Protein AF-A0A9D4D879-F1 (afdb_monomer_lite)

Foldseek 3Di:
DDDDDPDDQKDWDDWDDDPPDIDTDIDGDPDDPDPPPVPDDDDDDDPDPDDDDCPPVDDDDDDDPPADPDPDDDDDPQKDKDFPFAADDDDDPDPDWAKDAAADDDDDWAWDDKAKEDAPPCLVVCFKAWDFDFDPDDCVCGHGDMDTADVNHNPVGNPGGPFTFDIDGAAEDDDYDHDTTHMMIMTGPDDDPADKGKAKWWAPDDPQPDDDPPDPWDKGKKWFDCVLCVQPADDDDDDDDQDDDPPDDSNHDYDGDGPDDDGDDTDMFIDGDPDRIDMDMDPRDGPRRYGTDYDDPRPPPDPDDD

Radius of gyration: 23.45 Å; chains: 1; bounding box: 47×55×67 Å

Organism: Dreissena polymorpha (NCBI:txid45954)

Secondary structure (DSSP, 8-state):
-PPPPSS--EEEEEEEEETTEEEEEEEE-SS-S--SSTT-------SSSS----TT--------TT---PPPPPPPTT-EEEEEEPPP-PPPSSS---EEE----SS--EEEEEEEE--TT-TTT--EEEEEE--S--HHHHTT-EEE-BTTB-TT-TTT--EEEEEEETBS-----SS--EEEEEEESS--SS--EEEEEEE---TT--PPTT-S---EEE---HHHHTTTS------S-S---TT-BTTBB-----SS-----S--EEESSS--EEEEEESS--S--EEEE--SS---S-----

Structure (mmCIF, N/CA/C/O backbone):
data_AF-A0A9D4D879-F1
#
_entry.id   AF-A0A9D4D879-F1
#
loop_
_atom_site.group_PDB
_atom_site.id
_atom_site.type_symbol
_atom_site.label_atom_id
_atom_site.label_alt_id
_atom_site.label_comp_id
_atom_site.label_asym_id
_atom_site.label_entity_id
_atom_site.label_seq_id
_atom_site.pdbx_PDB_ins_code
_atom_site.Cartn_x
_atom_site.Cartn_y
_atom_site.Cartn_z
_atom_site.occupancy
_atom_site.B_iso_or_equiv
_atom_site.auth_seq_id
_atom_site.auth_comp_id
_atom_site.auth_asym_id
_atom_site.auth_atom_id
_atom_site.pdbx_PDB_model_num
ATOM 1 N N . MET A 1 1 ? 7.979 -12.308 -34.612 1.00 63.38 1 MET A N 1
ATOM 2 C CA . MET A 1 1 ? 6.691 -11.851 -35.170 1.00 63.38 1 MET A CA 1
ATOM 3 C C . MET A 1 1 ? 5.587 -12.359 -34.264 1.00 63.38 1 MET A C 1
ATOM 5 O O . MET A 1 1 ? 5.754 -13.473 -33.772 1.00 63.38 1 MET A O 1
ATOM 9 N N . PRO A 1 2 ? 4.538 -11.568 -33.980 1.00 69.56 2 PRO A N 1
ATOM 10 C CA . PRO A 1 2 ? 3.368 -12.088 -33.279 1.00 69.56 2 PRO A CA 1
ATOM 11 C C . PRO A 1 2 ? 2.768 -13.242 -34.090 1.00 69.56 2 PRO A C 1
ATOM 13 O O . PRO A 1 2 ? 2.776 -13.209 -35.320 1.00 69.56 2 PRO A O 1
ATOM 16 N N . ILE A 1 3 ? 2.326 -14.283 -33.393 1.00 74.31 3 ILE A N 1
ATOM 17 C CA . ILE A 1 3 ? 1.660 -15.437 -33.995 1.00 74.31 3 ILE A CA 1
ATOM 18 C C . ILE A 1 3 ? 0.169 -15.106 -34.023 1.00 74.31 3 ILE A C 1
ATOM 20 O O . ILE A 1 3 ? -0.340 -14.527 -33.064 1.00 74.31 3 ILE A O 1
ATOM 24 N N . THR A 1 4 ? -0.512 -15.416 -35.126 1.00 74.62 4 THR A N 1
ATOM 25 C CA . THR A 1 4 ? -1.968 -15.268 -35.204 1.00 74.62 4 THR A CA 1
ATOM 26 C C . THR A 1 4 ? -2.617 -16.154 -34.152 1.00 74.62 4 THR A C 1
ATOM 28 O O . THR A 1 4 ? -2.288 -17.337 -34.059 1.00 74.62 4 THR A O 1
ATOM 31 N N . ASP A 1 5 ? -3.516 -15.566 -33.372 1.00 75.56 5 ASP A N 1
ATOM 32 C CA . ASP A 1 5 ? -4.266 -16.291 -32.360 1.00 75.56 5 ASP A CA 1
ATOM 33 C C . ASP A 1 5 ? -5.171 -17.347 -33.016 1.00 75.56 5 ASP A C 1
ATOM 35 O O . ASP A 1 5 ? -5.807 -17.088 -34.043 1.00 75.56 5 ASP A O 1
ATOM 39 N N . ALA A 1 6 ? -5.166 -18.557 -32.460 1.00 81.69 6 ALA A N 1
ATOM 40 C CA . ALA A 1 6 ? -5.984 -19.661 -32.947 1.00 81.69 6 ALA A CA 1
ATOM 41 C C . ALA A 1 6 ? -7.421 -19.581 -32.406 1.00 81.69 6 ALA A C 1
ATOM 43 O O . ALA A 1 6 ? -8.331 -20.127 -33.037 1.00 81.69 6 ALA A O 1
ATOM 44 N N . SER A 1 7 ? -7.622 -18.891 -31.277 1.00 83.00 7 SER A N 1
ATOM 45 C CA . SER A 1 7 ? -8.932 -18.491 -30.768 1.00 83.00 7 SER A CA 1
ATOM 46 C C . SER A 1 7 ? -9.206 -17.028 -31.121 1.00 83.00 7 SER A C 1
ATOM 48 O O . SER A 1 7 ? -8.294 -16.226 -31.289 1.00 83.00 7 SER A O 1
ATOM 50 N N . GLN A 1 8 ? -10.479 -16.655 -31.259 1.00 83.12 8 GLN A N 1
ATOM 51 C CA . GLN A 1 8 ? -10.875 -15.246 -31.312 1.00 83.12 8 GLN A CA 1
ATOM 52 C C . GLN A 1 8 ? -11.719 -14.931 -30.085 1.00 83.12 8 GLN A C 1
ATOM 54 O O . GLN A 1 8 ? -12.943 -15.084 -30.096 1.00 83.12 8 GLN A O 1
ATOM 59 N N . ASP A 1 9 ? -11.054 -14.473 -29.031 1.00 83.56 9 ASP A N 1
ATOM 60 C CA . ASP A 1 9 ? -11.714 -14.144 -27.767 1.00 83.56 9 ASP A CA 1
ATOM 61 C C . ASP A 1 9 ? -12.225 -12.700 -27.711 1.00 83.56 9 ASP A C 1
ATOM 63 O O . ASP A 1 9 ? -13.003 -12.348 -26.817 1.00 83.56 9 ASP A O 1
ATOM 67 N N . TRP A 1 10 ? -11.803 -11.860 -28.660 1.00 85.88 10 TRP A N 1
ATOM 68 C CA . TRP A 1 10 ? -12.187 -10.459 -28.756 1.00 85.88 10 TRP A CA 1
ATOM 69 C C . TRP A 1 10 ? -13.269 -10.265 -29.817 1.00 85.88 10 TRP A C 1
ATOM 71 O O . TRP A 1 10 ? -13.113 -10.606 -30.987 1.00 85.88 10 TRP A O 1
ATOM 81 N N . LEU A 1 11 ? -14.369 -9.641 -29.415 1.00 89.19 11 LEU A N 1
ATOM 82 C CA . LEU A 1 11 ? -15.439 -9.227 -30.310 1.00 89.19 11 LEU A CA 1
ATOM 83 C C . LEU A 1 11 ? -15.397 -7.709 -30.473 1.00 89.19 11 LEU A C 1
ATOM 85 O O . LEU A 1 11 ? -15.621 -6.977 -29.507 1.00 89.19 11 LEU A O 1
ATOM 89 N N . LEU A 1 12 ? -15.138 -7.235 -31.693 1.00 91.62 12 LEU A N 1
ATOM 90 C CA . LEU A 1 12 ? -15.275 -5.821 -32.039 1.00 91.62 12 LEU A CA 1
ATOM 91 C C . LEU A 1 12 ? -16.762 -5.438 -32.005 1.00 91.62 12 LEU A C 1
ATOM 93 O O . LEU A 1 12 ? -17.585 -6.055 -32.676 1.00 91.62 12 LEU A O 1
ATOM 97 N N . LEU A 1 13 ? -17.098 -4.433 -31.200 1.00 93.31 13 LEU A N 1
ATOM 98 C CA . LEU A 1 13 ? -18.458 -3.919 -31.036 1.00 93.31 13 LEU A CA 1
ATOM 99 C C . LEU A 1 13 ? -18.681 -2.605 -31.781 1.00 93.31 13 LEU A C 1
ATOM 101 O O . LEU A 1 13 ? -19.799 -2.333 -32.208 1.00 93.31 13 LEU A O 1
ATOM 105 N N . HIS A 1 14 ? -17.648 -1.767 -31.860 1.00 92.69 14 HIS A N 1
ATOM 106 C CA . HIS A 1 14 ? -17.731 -0.441 -32.462 1.00 92.69 14 HIS A CA 1
ATOM 107 C C . HIS A 1 14 ? -16.363 0.016 -32.938 1.00 92.69 14 HIS A C 1
ATOM 109 O O . HIS A 1 14 ? -15.377 -0.129 -32.212 1.00 92.69 14 HIS A O 1
ATOM 115 N N . ASP A 1 15 ? -16.340 0.646 -34.096 1.00 92.88 15 ASP A N 1
ATOM 116 C CA . ASP A 1 15 ? -15.207 1.368 -34.637 1.00 92.88 15 ASP A CA 1
ATOM 117 C C . ASP A 1 15 ? -15.677 2.739 -35.133 1.00 92.88 15 ASP A C 1
ATOM 119 O O . ASP A 1 15 ? -16.728 2.878 -35.756 1.00 92.88 15 ASP A O 1
ATOM 123 N N . GLU A 1 16 ? -14.931 3.781 -34.782 1.00 94.50 16 GLU A N 1
ATOM 124 C CA . GLU A 1 16 ? -15.175 5.134 -35.273 1.00 94.50 16 GLU A CA 1
ATOM 125 C C . GLU A 1 16 ? -13.863 5.898 -35.417 1.00 94.50 16 GLU A C 1
ATOM 127 O O . GLU A 1 16 ? -12.972 5.810 -34.569 1.00 94.50 16 GLU A O 1
ATOM 132 N N . GLU A 1 17 ? -13.762 6.694 -36.474 1.00 92.31 17 GLU A N 1
ATOM 133 C CA . GLU A 1 17 ? -12.718 7.702 -36.608 1.00 92.31 17 GLU A CA 1
ATOM 134 C C . GLU A 1 17 ? -13.286 9.060 -36.195 1.00 92.31 17 GLU A C 1
ATOM 136 O O . GLU A 1 17 ? -14.211 9.589 -36.813 1.00 92.31 17 GLU A O 1
ATOM 141 N N . ILE A 1 18 ? -12.742 9.626 -35.118 1.00 90.81 18 ILE A N 1
ATOM 142 C CA . ILE A 1 18 ? -13.108 10.949 -34.615 1.00 90.81 18 ILE A CA 1
ATOM 143 C C . ILE A 1 18 ? -11.879 11.848 -34.721 1.00 90.81 18 ILE A C 1
ATOM 145 O O . ILE A 1 18 ? -10.935 11.739 -33.935 1.00 90.81 18 ILE A O 1
ATOM 149 N N . ASN A 1 19 ? -11.913 12.795 -35.660 1.00 90.25 19 ASN A N 1
ATOM 150 C CA . ASN A 1 19 ? -10.793 13.687 -35.971 1.00 90.25 19 ASN A CA 1
ATOM 151 C C . ASN A 1 19 ? -9.519 12.888 -36.314 1.00 90.25 19 ASN A C 1
ATOM 153 O O . ASN A 1 19 ? -9.494 12.168 -37.301 1.00 90.25 19 ASN A O 1
ATOM 157 N N . SER A 1 20 ? -8.464 13.015 -35.504 1.00 87.69 20 SER A N 1
ATOM 158 C CA . SER A 1 20 ? -7.187 12.303 -35.632 1.00 87.69 20 SER A CA 1
ATOM 159 C C . SER A 1 20 ? -7.078 11.084 -34.702 1.00 87.69 20 SER A C 1
ATOM 161 O O . SER A 1 20 ? -5.969 10.669 -34.369 1.00 87.69 20 SER A O 1
ATOM 163 N N . PHE A 1 21 ? -8.206 10.550 -34.222 1.00 83.25 21 PHE A N 1
ATOM 164 C CA . PHE A 1 21 ? -8.258 9.375 -33.354 1.00 83.25 21 PHE A CA 1
ATOM 165 C C . PHE A 1 21 ? -9.099 8.269 -33.986 1.00 83.25 21 PHE A C 1
ATOM 167 O O . PHE A 1 21 ? -10.221 8.513 -34.420 1.00 83.25 21 PHE A O 1
ATOM 174 N N . THR A 1 22 ? -8.592 7.042 -33.936 1.00 86.00 22 THR A N 1
ATOM 175 C CA . THR A 1 22 ? -9.376 5.829 -34.183 1.00 86.00 22 THR A CA 1
ATOM 176 C C . THR A 1 22 ? -9.794 5.251 -32.837 1.00 86.00 22 THR A C 1
ATOM 178 O O . THR A 1 22 ? -8.954 5.012 -31.965 1.00 86.00 22 THR A O 1
ATOM 181 N N . VAL A 1 23 ? -11.091 5.036 -32.647 1.00 86.62 23 VAL A N 1
ATOM 182 C CA . VAL A 1 23 ? -11.664 4.465 -31.429 1.00 86.62 23 VAL A CA 1
ATOM 183 C C . VAL A 1 23 ? -12.215 3.090 -31.763 1.00 86.62 23 VAL A C 1
ATOM 185 O O . VAL A 1 23 ? -13.150 2.964 -32.544 1.00 86.62 23 VAL A O 1
ATOM 188 N N . LEU A 1 24 ? -11.657 2.065 -31.124 1.00 89.31 24 LEU A N 1
ATOM 189 C CA . LEU A 1 24 ? -12.142 0.690 -31.203 1.00 89.31 24 LEU A CA 1
ATOM 190 C C . LEU A 1 24 ? -12.713 0.293 -29.842 1.00 89.31 24 LEU A C 1
ATOM 192 O O . LEU A 1 24 ? -12.053 0.456 -28.814 1.00 89.31 24 LEU A O 1
ATOM 196 N N . LYS A 1 25 ? -13.935 -0.240 -29.825 1.00 89.12 25 LYS A N 1
ATOM 197 C CA . LYS A 1 25 ? -14.560 -0.831 -28.637 1.00 89.12 25 LYS A CA 1
ATOM 198 C C . LYS A 1 25 ? -14.709 -2.318 -28.876 1.00 89.12 25 LYS A C 1
ATOM 200 O O . LYS A 1 25 ? -15.380 -2.733 -29.816 1.00 89.12 25 LYS A O 1
ATOM 205 N N . PHE A 1 26 ? -14.117 -3.111 -28.002 1.00 89.94 26 PHE A N 1
ATOM 206 C CA . PHE A 1 26 ? -14.182 -4.563 -28.047 1.00 89.94 26 PHE A CA 1
ATOM 207 C C . PHE A 1 26 ? -14.653 -5.117 -26.706 1.00 89.94 26 PHE A C 1
ATOM 209 O O . PHE A 1 26 ? -14.527 -4.467 -25.666 1.00 89.94 26 PHE A O 1
ATOM 216 N N . VAL A 1 27 ? -15.185 -6.333 -26.733 1.00 89.62 27 VAL A N 1
ATOM 217 C CA . VAL A 1 27 ? -15.526 -7.110 -25.542 1.00 89.62 27 VAL A CA 1
ATOM 218 C C . VAL A 1 27 ? -14.835 -8.462 -25.604 1.00 89.62 27 VAL A C 1
ATOM 220 O O . VAL A 1 27 ? -14.710 -9.056 -26.670 1.00 89.62 27 VAL A O 1
ATOM 223 N N . ARG A 1 28 ? -14.394 -8.943 -24.447 1.00 84.81 28 ARG A N 1
ATOM 224 C CA . ARG A 1 28 ? -13.788 -10.259 -24.270 1.00 84.81 28 ARG A CA 1
ATOM 225 C C . ARG A 1 28 ? -14.269 -10.851 -22.951 1.00 84.81 28 ARG A C 1
ATOM 227 O O . ARG A 1 28 ? -14.497 -10.115 -21.988 1.00 84.81 28 ARG A O 1
ATOM 234 N N . LYS A 1 29 ? -14.472 -12.169 -22.916 1.00 83.12 29 LYS A N 1
ATOM 235 C CA . LYS A 1 29 ? -14.806 -12.881 -21.674 1.00 83.12 29 LYS A CA 1
ATOM 236 C C . LYS A 1 29 ? -13.607 -12.856 -20.723 1.00 83.12 29 LYS A C 1
ATOM 238 O O . LYS A 1 29 ? -12.472 -12.913 -21.175 1.00 83.12 29 LYS A O 1
ATOM 243 N N . ILE A 1 30 ? -13.868 -12.771 -19.417 1.00 78.06 30 ILE A N 1
ATOM 244 C CA . ILE A 1 30 ? -12.807 -12.784 -18.392 1.00 78.06 30 ILE A CA 1
ATOM 245 C C . ILE A 1 30 ? -12.070 -14.123 -18.403 1.00 78.06 30 ILE A C 1
ATOM 247 O O . ILE A 1 30 ? -10.848 -14.148 -18.345 1.00 78.06 30 ILE A O 1
ATOM 251 N N . GLU A 1 31 ? -12.830 -15.211 -18.489 1.00 77.19 31 GLU A N 1
ATOM 252 C CA . GLU A 1 31 ? -12.314 -16.564 -18.636 1.00 77.19 31 GLU A CA 1
ATOM 253 C C . GLU A 1 31 ? -12.710 -17.073 -20.017 1.00 77.19 31 GLU A C 1
ATOM 255 O O . GLU A 1 31 ? -13.891 -17.042 -20.396 1.00 77.19 31 GLU A O 1
ATOM 260 N N . THR A 1 32 ? -11.718 -17.523 -20.773 1.00 81.00 32 THR A N 1
ATOM 261 C CA . THR A 1 32 ? -11.923 -18.225 -22.035 1.00 81.00 32 THR A CA 1
ATOM 262 C C . THR A 1 32 ? -11.563 -19.700 -21.833 1.00 81.00 32 THR A C 1
ATOM 264 O O . THR A 1 32 ? -11.099 -20.113 -20.770 1.00 81.00 32 THR A O 1
ATOM 267 N N . CYS A 1 33 ? -11.846 -20.535 -22.831 1.00 81.75 33 CYS A N 1
ATOM 268 C CA . CYS A 1 33 ? -11.368 -21.919 -22.835 1.00 81.75 33 CYS A CA 1
ATOM 269 C C . CYS A 1 33 ? -10.034 -22.053 -23.588 1.00 81.75 33 CYS A C 1
ATOM 271 O O . CYS A 1 33 ? -9.630 -23.178 -23.889 1.00 81.75 33 CYS A O 1
ATOM 273 N N . ASP A 1 34 ? -9.384 -20.931 -23.919 1.00 79.00 34 ASP A N 1
ATOM 274 C CA . ASP A 1 34 ? -8.079 -20.921 -24.562 1.00 79.00 34 ASP A CA 1
ATOM 275 C C . ASP A 1 34 ? -6.985 -21.221 -23.533 1.00 79.00 34 ASP A C 1
ATOM 277 O O . ASP A 1 34 ? -6.877 -20.608 -22.473 1.00 79.00 34 ASP A O 1
ATOM 281 N N . THR A 1 35 ? -6.157 -22.211 -23.844 1.00 72.94 35 THR A N 1
ATOM 282 C CA . THR A 1 35 ? -5.042 -22.639 -22.998 1.00 72.94 35 THR A CA 1
ATOM 283 C C . THR A 1 35 ? -3.752 -21.855 -23.256 1.00 72.94 35 THR A C 1
ATOM 285 O O . THR A 1 35 ? -2.741 -22.118 -22.602 1.00 72.94 35 THR A O 1
ATOM 288 N N . THR A 1 36 ? -3.745 -20.920 -24.211 1.00 67.38 36 THR A N 1
ATOM 289 C CA . THR A 1 36 ? -2.533 -20.281 -24.740 1.00 67.38 36 THR A CA 1
ATOM 290 C C . THR A 1 36 ? -2.697 -18.763 -24.794 1.00 67.38 36 THR A C 1
ATOM 292 O O . THR A 1 36 ? -3.605 -18.252 -25.419 1.00 67.38 36 THR A O 1
ATOM 295 N N . TYR A 1 37 ? -1.784 -18.013 -24.167 1.00 62.28 37 TYR A N 1
ATOM 296 C CA . TYR A 1 37 ? -1.686 -16.540 -24.275 1.00 62.28 37 TYR A CA 1
ATOM 297 C C . TYR A 1 37 ? -2.901 -15.697 -23.812 1.00 62.28 37 TYR A C 1
ATOM 299 O O . TYR A 1 37 ? -2.869 -14.473 -23.953 1.00 62.28 37 TYR A O 1
ATOM 307 N N . ASP A 1 38 ? -3.868 -16.308 -23.123 1.00 60.78 38 ASP A N 1
ATOM 308 C CA . ASP A 1 38 ? -5.180 -15.767 -22.718 1.00 60.78 38 ASP A CA 1
ATOM 309 C C . ASP A 1 38 ? -5.177 -14.536 -21.765 1.00 60.78 38 ASP A C 1
ATOM 311 O O . ASP A 1 38 ? -6.214 -14.102 -21.277 1.00 60.78 38 ASP A O 1
ATOM 315 N N . ILE A 1 39 ? -4.040 -13.917 -21.426 1.00 61.94 39 ILE A N 1
ATOM 316 C CA . ILE A 1 39 ? -4.016 -12.776 -20.471 1.00 61.94 39 ILE A CA 1
ATOM 317 C C . ILE A 1 39 ? -3.226 -11.569 -20.994 1.00 61.94 39 ILE A C 1
ATOM 319 O O . ILE A 1 39 ? -3.278 -10.482 -20.416 1.00 61.94 39 ILE A O 1
ATOM 323 N N . THR A 1 40 ? -2.539 -11.683 -22.132 1.00 56.78 40 THR A N 1
ATOM 324 C CA . THR A 1 40 ? -1.779 -10.533 -22.642 1.00 56.78 40 THR A CA 1
ATOM 325 C C . THR A 1 40 ? -2.709 -9.625 -23.446 1.00 56.78 40 THR A C 1
ATOM 327 O O . THR A 1 40 ? -3.261 -10.058 -24.449 1.00 56.78 40 THR A O 1
ATOM 330 N N . ILE A 1 41 ? -2.870 -8.360 -23.036 1.00 58.88 41 ILE A N 1
ATOM 331 C CA . ILE A 1 41 ? -3.479 -7.305 -23.867 1.00 58.88 41 ILE A CA 1
ATOM 332 C C . ILE A 1 41 ? -2.337 -6.527 -24.536 1.00 58.88 41 ILE A C 1
ATOM 334 O O . ILE A 1 41 ? -1.830 -5.564 -23.952 1.00 58.88 41 ILE A O 1
ATOM 338 N N . PRO A 1 42 ? -1.857 -6.933 -25.721 1.00 56.34 42 PRO A N 1
ATOM 339 C CA . PRO A 1 42 ? -0.884 -6.143 -26.446 1.00 56.34 42 PRO A CA 1
ATOM 340 C C . PRO A 1 42 ? -1.584 -4.971 -27.145 1.00 56.34 42 PRO A C 1
ATOM 342 O O . PRO A 1 42 ? -2.568 -5.148 -27.856 1.00 56.34 42 PRO A O 1
ATOM 345 N N . VAL A 1 43 ? -1.056 -3.761 -26.970 1.00 55.56 43 VAL A N 1
ATOM 346 C CA . VAL A 1 43 ? -1.463 -2.589 -27.754 1.00 55.56 43 VAL A CA 1
ATOM 347 C C . VAL A 1 43 ? -0.298 -2.216 -28.661 1.00 55.56 43 VAL A C 1
ATOM 349 O O . VAL A 1 43 ? 0.793 -1.919 -28.172 1.00 55.56 43 VAL A O 1
ATOM 352 N N . TYR A 1 44 ? -0.528 -2.235 -29.974 1.00 60.16 44 TYR A N 1
ATOM 353 C CA . TYR A 1 44 ? 0.468 -1.873 -30.980 1.00 60.16 44 TYR A CA 1
ATOM 354 C C . TYR A 1 44 ? 0.034 -0.606 -31.717 1.00 60.16 44 TYR A C 1
ATOM 356 O O . TYR A 1 44 ? -0.959 -0.636 -32.440 1.00 60.16 44 TYR A O 1
ATOM 364 N N . PRO A 1 45 ? 0.767 0.505 -31.580 1.00 52.19 45 PRO A N 1
ATOM 365 C CA . PRO A 1 45 ? 0.673 1.598 -32.529 1.00 52.19 45 PRO A CA 1
ATOM 366 C C . PRO A 1 45 ? 1.616 1.301 -33.701 1.00 52.19 45 PRO A C 1
ATOM 368 O O . PRO A 1 45 ? 2.832 1.420 -33.560 1.00 52.19 45 PRO A O 1
ATOM 371 N N . THR A 1 46 ? 1.083 0.910 -34.858 1.00 55.44 46 THR A N 1
ATOM 372 C CA . THR A 1 46 ? 1.864 0.852 -36.104 1.00 55.44 46 THR A CA 1
ATOM 373 C C . THR A 1 46 ? 1.098 1.538 -37.226 1.00 55.44 46 THR A C 1
ATOM 375 O O . THR A 1 46 ? -0.094 1.312 -37.394 1.00 55.44 46 THR A O 1
ATOM 378 N N . SER A 1 47 ? 1.789 2.388 -37.985 1.00 56.19 47 SER A N 1
ATOM 379 C CA . SER A 1 47 ? 1.254 3.124 -39.139 1.00 56.19 47 SER A CA 1
ATOM 380 C C . SER A 1 47 ? 1.488 2.408 -40.474 1.00 56.19 47 SER A C 1
ATOM 382 O O . SER A 1 47 ? 1.319 3.014 -41.526 1.00 56.19 47 SER A O 1
ATOM 384 N N . GLU A 1 48 ? 1.952 1.158 -40.440 1.00 60.16 48 GLU A N 1
ATOM 385 C CA . GLU A 1 48 ? 2.343 0.384 -41.619 1.00 60.16 48 GLU A CA 1
ATOM 386 C C . GLU A 1 48 ? 1.630 -0.973 -41.615 1.00 60.16 48 GLU A C 1
ATOM 388 O O . GLU A 1 48 ? 1.477 -1.590 -40.559 1.00 60.16 48 GLU A O 1
ATOM 393 N N . ASP A 1 49 ? 1.259 -1.462 -42.804 1.00 65.81 49 ASP A N 1
ATOM 394 C CA . ASP A 1 49 ? 0.622 -2.775 -43.019 1.00 65.81 49 ASP A CA 1
ATOM 395 C C . ASP A 1 49 ? 1.543 -3.960 -42.665 1.00 65.81 49 ASP A C 1
ATOM 397 O O . ASP A 1 49 ? 1.128 -5.121 -42.653 1.00 65.81 49 ASP A O 1
ATOM 401 N N . THR A 1 50 ? 2.815 -3.683 -42.366 1.00 66.38 50 THR A N 1
ATOM 402 C CA . THR A 1 50 ? 3.797 -4.664 -41.911 1.00 66.38 50 THR A CA 1
ATOM 403 C C . THR A 1 50 ? 4.145 -4.454 -40.445 1.00 66.38 50 THR A C 1
ATOM 405 O O . THR A 1 50 ? 4.678 -3.416 -40.057 1.00 66.38 50 THR A O 1
ATOM 408 N N . ILE A 1 51 ? 3.928 -5.491 -39.634 1.00 69.56 51 ILE A N 1
ATOM 409 C CA . ILE A 1 51 ? 4.336 -5.502 -38.226 1.00 69.56 51 ILE A CA 1
ATOM 410 C C . ILE A 1 51 ? 5.863 -5.648 -38.160 1.00 69.56 51 ILE A C 1
ATOM 412 O O . ILE A 1 51 ? 6.401 -6.753 -38.220 1.00 69.56 51 ILE A O 1
ATOM 416 N N . SER A 1 52 ? 6.575 -4.530 -38.049 1.00 73.12 52 SER A N 1
ATOM 417 C CA . SER A 1 52 ? 8.024 -4.504 -37.841 1.00 73.12 52 SER A CA 1
ATOM 418 C C . SER A 1 52 ? 8.389 -4.701 -36.361 1.00 73.12 52 SER A C 1
ATOM 420 O O . SER A 1 52 ? 7.548 -4.636 -35.459 1.00 73.12 52 SER A O 1
ATOM 422 N N . TYR A 1 53 ? 9.661 -5.007 -36.082 1.00 75.69 53 TYR A N 1
ATOM 423 C CA . TYR A 1 53 ? 10.135 -5.091 -34.700 1.00 75.69 53 TYR A CA 1
ATOM 424 C C . TYR A 1 53 ? 10.053 -3.708 -34.040 1.00 75.69 53 TYR A C 1
ATOM 426 O O . TYR A 1 53 ? 10.637 -2.747 -34.530 1.00 75.69 53 TYR A O 1
ATOM 434 N N . HIS A 1 54 ? 9.381 -3.632 -32.891 1.00 71.50 54 HIS A N 1
ATOM 435 C CA . HIS A 1 54 ? 9.080 -2.398 -32.152 1.00 71.50 54 HIS A CA 1
ATOM 436 C C . HIS A 1 54 ? 10.310 -1.600 -31.674 1.00 71.50 54 HIS A C 1
ATOM 438 O O . HIS A 1 54 ? 10.163 -0.495 -31.163 1.00 71.50 54 HIS A O 1
ATOM 444 N N . GLY A 1 55 ? 11.535 -2.123 -31.794 1.00 80.00 55 GLY A N 1
ATOM 445 C CA . GLY A 1 55 ? 12.747 -1.389 -31.428 1.00 80.00 55 GLY A CA 1
ATOM 446 C C . GLY A 1 55 ? 12.690 -0.866 -29.988 1.00 80.00 55 GLY A C 1
ATOM 447 O O . GLY A 1 55 ? 12.543 -1.640 -29.043 1.00 80.00 55 GLY A O 1
ATOM 448 N N . THR A 1 56 ? 12.790 0.454 -29.823 1.00 78.88 56 THR A N 1
ATOM 449 C CA . THR A 1 56 ? 12.763 1.140 -28.521 1.00 78.88 56 THR A CA 1
ATOM 450 C C . THR A 1 56 ? 11.360 1.500 -28.022 1.00 78.88 56 THR A C 1
ATOM 452 O O . THR A 1 56 ? 11.238 1.980 -26.898 1.00 78.88 56 THR A O 1
ATOM 455 N N . THR A 1 57 ? 10.295 1.269 -28.799 1.00 76.19 57 THR A N 1
ATOM 456 C CA . THR A 1 57 ? 8.915 1.646 -28.427 1.00 76.19 57 THR A CA 1
ATOM 457 C C . THR A 1 57 ? 8.171 0.557 -27.650 1.00 76.19 57 THR A C 1
ATOM 459 O O . THR A 1 57 ? 6.983 0.693 -27.360 1.00 76.19 57 THR A O 1
ATOM 462 N N . ARG A 1 58 ? 8.864 -0.521 -27.261 1.00 76.81 58 ARG A N 1
ATOM 463 C CA . ARG A 1 58 ? 8.304 -1.565 -26.397 1.00 76.81 58 ARG A CA 1
ATOM 464 C C . ARG A 1 58 ? 7.994 -1.008 -25.011 1.00 76.81 58 ARG A C 1
ATOM 466 O O . ARG A 1 58 ? 8.856 -0.405 -24.376 1.00 76.81 58 ARG A O 1
ATOM 473 N N . GLY A 1 59 ? 6.812 -1.316 -24.494 1.00 75.94 59 GLY A N 1
ATOM 474 C CA . GLY A 1 59 ? 6.447 -0.994 -23.121 1.00 75.94 59 GLY A CA 1
ATOM 475 C C . GLY A 1 59 ? 5.417 -1.959 -22.557 1.00 75.94 59 GLY A C 1
ATOM 476 O O . GLY A 1 59 ? 4.769 -2.703 -23.292 1.00 75.94 59 GLY A O 1
ATOM 477 N N . THR A 1 60 ? 5.274 -1.935 -21.239 1.00 78.00 60 THR A N 1
ATOM 478 C CA . THR A 1 60 ? 4.217 -2.622 -20.498 1.00 78.00 60 THR A CA 1
ATOM 479 C C . THR A 1 60 ? 3.629 -1.652 -19.481 1.00 78.00 60 THR A C 1
ATOM 481 O O . THR A 1 60 ? 4.283 -0.692 -19.062 1.00 78.00 60 THR A O 1
ATOM 484 N N . LYS A 1 61 ? 2.368 -1.867 -19.107 1.00 78.69 61 LYS A N 1
ATOM 485 C CA . LYS A 1 61 ? 1.707 -1.095 -18.059 1.00 78.69 61 LYS A CA 1
ATOM 486 C C . LYS A 1 61 ? 0.701 -1.973 -17.334 1.00 78.69 61 LYS A C 1
ATOM 488 O O . LYS A 1 61 ? -0.207 -2.508 -17.962 1.00 78.69 61 LYS A O 1
ATOM 493 N N . SER A 1 62 ? 0.848 -2.053 -16.023 1.00 81.75 62 SER A N 1
ATOM 494 C CA . SER A 1 62 ? -0.047 -2.814 -15.157 1.00 81.75 62 SER A CA 1
ATOM 495 C C . SER A 1 62 ? -1.295 -2.002 -14.815 1.00 81.75 62 SER A C 1
ATOM 497 O O . SER A 1 62 ? -1.242 -0.776 -14.658 1.00 81.75 62 SER A O 1
ATOM 499 N N . MET A 1 63 ? -2.437 -2.683 -14.755 1.00 78.56 63 MET A N 1
ATOM 500 C CA . MET A 1 63 ? -3.725 -2.112 -14.370 1.00 78.56 63 MET A CA 1
ATOM 501 C C . MET A 1 63 ? -4.659 -3.198 -13.836 1.00 78.56 63 MET A C 1
ATOM 503 O O . MET A 1 63 ? -4.538 -4.364 -14.199 1.00 78.56 63 MET A O 1
ATOM 507 N N . SER A 1 64 ? -5.634 -2.796 -13.025 1.00 77.56 64 SER A N 1
ATOM 508 C CA . SER A 1 64 ? -6.675 -3.687 -12.512 1.00 77.56 64 SER A CA 1
ATOM 509 C C . SER A 1 64 ? -7.925 -3.623 -13.383 1.00 77.56 64 SER A C 1
ATOM 511 O O . SER A 1 64 ? -8.618 -2.605 -13.419 1.00 77.56 64 SER A O 1
ATOM 513 N N . LEU A 1 65 ? -8.205 -4.715 -14.099 1.00 78.06 65 LEU A N 1
ATOM 514 C CA . LEU A 1 65 ? -9.343 -4.813 -15.021 1.00 78.06 65 LEU A CA 1
ATOM 515 C C . LEU A 1 65 ? -10.679 -5.023 -14.295 1.00 78.06 65 LEU A C 1
ATOM 517 O O . LEU A 1 65 ? -11.718 -4.581 -14.773 1.00 78.06 6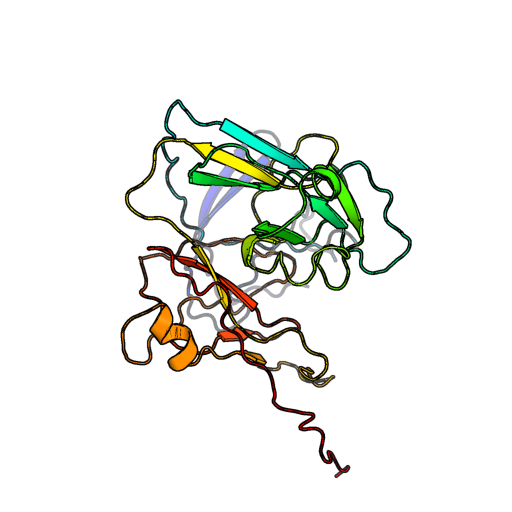5 LEU A O 1
ATOM 521 N N . LEU A 1 66 ? -10.652 -5.663 -13.123 1.00 76.62 66 LEU A N 1
ATOM 522 C CA . LEU A 1 66 ? -11.843 -5.990 -12.324 1.00 76.62 66 LEU A CA 1
ATOM 523 C C . LEU A 1 66 ? -12.077 -4.992 -11.183 1.00 76.62 66 LEU A C 1
ATOM 525 O O . LEU A 1 66 ? -12.697 -5.308 -10.165 1.00 76.62 66 LEU A O 1
ATOM 529 N N . ARG A 1 67 ? -11.566 -3.767 -11.332 1.00 71.75 67 ARG A N 1
ATOM 530 C CA . ARG A 1 67 ? -11.705 -2.722 -10.323 1.00 71.75 67 ARG A CA 1
ATOM 531 C C . ARG A 1 67 ? -13.181 -2.358 -10.144 1.00 71.75 67 ARG A C 1
ATOM 533 O O . ARG A 1 67 ? -13.816 -1.828 -11.053 1.00 71.75 67 ARG A O 1
ATOM 540 N N . LYS A 1 68 ? -13.724 -2.564 -8.939 1.00 67.81 68 LYS A N 1
ATOM 541 C CA . LYS A 1 68 ? -15.041 -2.018 -8.583 1.00 67.81 68 LYS A CA 1
ATOM 542 C C . LYS A 1 68 ? -14.962 -0.491 -8.576 1.00 67.81 68 LYS A C 1
ATOM 544 O O . LYS A 1 68 ? -14.213 0.099 -7.795 1.00 67.81 68 LYS A O 1
ATOM 549 N N . VAL A 1 69 ? -15.760 0.152 -9.424 1.00 62.78 69 VAL A N 1
ATOM 550 C CA . VAL A 1 69 ? -15.980 1.598 -9.354 1.00 62.78 69 VAL A CA 1
ATOM 551 C C . VAL A 1 69 ? -16.886 1.857 -8.154 1.00 62.78 69 VAL A C 1
ATOM 553 O O . VAL A 1 69 ? -18.091 1.624 -8.203 1.00 62.78 69 VAL A O 1
ATOM 556 N N . VAL A 1 70 ? -16.293 2.288 -7.042 1.00 64.44 70 VAL A N 1
ATOM 557 C CA . VAL A 1 70 ? -17.058 2.731 -5.874 1.00 64.44 70 VAL A CA 1
ATOM 558 C C . VAL A 1 70 ? -17.694 4.074 -6.223 1.00 64.44 70 VAL A C 1
ATOM 560 O O . VAL A 1 70 ? -17.001 4.988 -6.673 1.00 64.44 70 VAL A O 1
ATOM 563 N N . ALA A 1 71 ? -19.012 4.188 -6.042 1.00 62.94 71 ALA A N 1
ATOM 564 C CA . ALA A 1 71 ? -19.726 5.439 -6.268 1.00 62.94 71 ALA A CA 1
ATOM 565 C C . ALA A 1 71 ? -19.088 6.585 -5.455 1.00 62.94 71 ALA A C 1
ATOM 567 O O . ALA A 1 71 ? -18.585 6.336 -4.352 1.00 62.94 71 ALA A O 1
ATOM 568 N N . PRO A 1 72 ? -19.113 7.835 -5.958 1.00 66.94 72 PRO A N 1
ATOM 569 C CA . PRO A 1 72 ? -18.624 8.982 -5.205 1.00 66.94 72 PRO A CA 1
ATOM 570 C C . PRO A 1 72 ? -19.271 9.013 -3.818 1.00 66.94 72 PRO A C 1
ATOM 572 O O . PRO A 1 72 ? -20.493 9.079 -3.690 1.00 66.94 72 PRO A O 1
ATOM 575 N N . GLN A 1 73 ? -18.454 8.915 -2.770 1.00 70.19 73 GLN A N 1
ATOM 576 C CA . GLN A 1 73 ? -18.952 8.987 -1.404 1.00 70.19 73 GLN A CA 1
ATOM 577 C C . GLN A 1 73 ? -19.217 10.454 -1.054 1.00 70.19 73 GLN A C 1
ATOM 579 O O . GLN A 1 73 ? -18.324 11.291 -1.187 1.00 70.19 73 GLN A O 1
ATOM 584 N N . ASN A 1 74 ? -20.430 10.757 -0.586 1.00 80.62 74 ASN A N 1
ATOM 585 C CA . ASN A 1 74 ? -20.744 12.077 -0.049 1.00 80.62 74 ASN A CA 1
ATOM 586 C C . ASN A 1 74 ? -19.965 12.286 1.249 1.00 80.62 74 ASN A C 1
ATOM 588 O O . ASN A 1 74 ? -20.042 11.478 2.180 1.00 80.62 74 ASN A O 1
ATOM 592 N N . PHE A 1 75 ? -19.200 13.368 1.291 1.00 83.81 75 PHE A N 1
ATOM 593 C CA . PHE A 1 75 ? -18.458 13.772 2.471 1.00 83.81 75 PHE A CA 1
ATOM 594 C C . PHE A 1 75 ? -19.273 14.781 3.284 1.00 83.81 75 PHE A C 1
ATOM 596 O O . PHE A 1 75 ? -20.000 15.574 2.687 1.00 83.81 75 PHE A O 1
ATOM 603 N N . PRO A 1 76 ? -19.169 14.761 4.622 1.00 86.56 76 PRO A N 1
ATOM 604 C CA . PRO A 1 76 ? -19.730 15.823 5.446 1.00 86.56 76 PRO A CA 1
ATOM 605 C C . PRO A 1 76 ? -19.101 17.190 5.138 1.00 86.56 76 PRO A C 1
ATOM 607 O O . PRO A 1 76 ? -17.968 17.265 4.659 1.00 86.56 76 PRO A O 1
ATOM 610 N N . ASP A 1 77 ? -19.799 18.268 5.493 1.00 89.50 77 ASP A N 1
ATOM 611 C CA . ASP A 1 77 ? -19.334 19.641 5.244 1.00 89.50 77 ASP A CA 1
ATOM 612 C C . ASP A 1 77 ? -18.151 20.062 6.138 1.00 89.50 77 ASP A C 1
ATOM 614 O O . ASP A 1 77 ? -17.431 21.004 5.816 1.00 89.50 77 ASP A O 1
ATOM 618 N N . ASP A 1 78 ? -17.914 19.367 7.258 1.00 91.12 78 ASP A N 1
ATOM 619 C CA . ASP A 1 78 ? -16.846 19.676 8.226 1.00 91.12 78 ASP A CA 1
ATOM 620 C C . ASP A 1 78 ? -15.479 19.087 7.843 1.00 91.12 78 ASP A C 1
ATOM 622 O O . ASP A 1 78 ? -14.558 19.020 8.662 1.00 91.12 78 ASP A O 1
ATOM 626 N N . VAL A 1 79 ? -15.355 18.604 6.610 1.00 91.38 79 VAL A N 1
ATOM 627 C CA . VAL A 1 79 ? -14.174 17.889 6.164 1.00 91.38 79 VAL A CA 1
ATOM 628 C C . VAL A 1 79 ? -12.984 18.823 5.966 1.00 91.38 79 VAL A C 1
ATOM 630 O O . VAL A 1 79 ? -13.033 19.803 5.227 1.00 91.38 79 VAL A O 1
ATOM 633 N N . LEU A 1 80 ? -11.863 18.453 6.581 1.00 91.31 80 LEU A N 1
ATOM 634 C CA . LEU A 1 80 ? -10.593 19.164 6.506 1.00 91.31 80 LEU A CA 1
ATOM 635 C C . LEU A 1 80 ? -9.529 18.293 5.836 1.00 91.31 80 LEU A C 1
ATOM 637 O O . LEU A 1 80 ? -9.411 17.100 6.121 1.00 91.31 80 LEU A O 1
ATOM 641 N N . ALA A 1 81 ? -8.725 18.885 4.954 1.00 91.06 81 ALA A N 1
ATOM 642 C CA . ALA A 1 81 ? -7.601 18.212 4.313 1.00 91.06 81 ALA A CA 1
ATOM 643 C C . ALA A 1 81 ? -6.274 18.653 4.943 1.00 91.06 81 ALA A C 1
ATOM 645 O O . ALA A 1 81 ? -6.005 19.847 5.041 1.00 91.06 81 ALA A O 1
ATOM 646 N N . PHE A 1 82 ? -5.439 17.687 5.323 1.00 91.12 82 PHE A N 1
ATOM 647 C CA . PHE A 1 82 ? -4.130 17.922 5.927 1.00 91.12 82 PHE A CA 1
ATOM 648 C C . PHE A 1 82 ? -3.035 17.234 5.127 1.00 91.12 82 PHE A C 1
ATOM 650 O O . PHE A 1 82 ? -3.170 16.074 4.741 1.00 91.12 82 PHE A O 1
ATOM 657 N N . ASP A 1 83 ? -1.940 17.954 4.929 1.00 92.50 83 ASP A N 1
ATOM 658 C CA . ASP A 1 83 ? -0.808 17.541 4.115 1.00 92.50 83 ASP A CA 1
ATOM 659 C C . ASP A 1 83 ? 0.380 17.171 5.000 1.00 92.50 83 ASP A C 1
ATOM 661 O O . ASP A 1 83 ? 1.013 18.020 5.627 1.00 92.50 83 ASP A O 1
ATOM 665 N N . PHE A 1 84 ? 0.685 15.876 5.060 1.00 92.94 84 PHE A N 1
ATOM 666 C CA . PHE A 1 84 ? 1.847 15.336 5.758 1.00 92.94 84 PHE A CA 1
ATOM 667 C C . PHE A 1 84 ? 2.976 15.162 4.752 1.00 92.94 84 PHE A C 1
ATOM 669 O O . PHE A 1 84 ? 3.182 14.078 4.202 1.00 92.94 84 PHE A O 1
ATOM 676 N N . LEU A 1 85 ? 3.663 16.267 4.471 1.00 93.31 85 LEU A N 1
ATOM 677 C CA . LEU A 1 85 ? 4.681 16.353 3.426 1.00 93.31 85 LEU A CA 1
ATOM 678 C C . LEU A 1 85 ? 6.065 16.533 4.038 1.00 93.31 85 LEU A C 1
ATOM 680 O O . LEU A 1 85 ? 6.251 17.314 4.981 1.00 93.31 85 LEU A O 1
ATOM 684 N N . ASN A 1 86 ? 7.043 15.819 3.492 1.00 91.50 86 ASN A N 1
ATOM 685 C CA . ASN A 1 86 ? 8.444 16.009 3.849 1.00 91.50 86 ASN A CA 1
ATOM 686 C C . ASN A 1 86 ? 8.926 17.404 3.423 1.00 91.50 86 ASN A C 1
ATOM 688 O O . ASN A 1 86 ? 8.386 18.006 2.504 1.00 91.50 86 ASN A O 1
ATOM 692 N N . ASN A 1 87 ? 9.929 17.946 4.106 1.00 90.94 87 ASN A N 1
ATOM 693 C CA . ASN A 1 87 ? 10.649 19.109 3.591 1.00 90.94 87 ASN A CA 1
ATOM 694 C C . ASN A 1 87 ? 11.499 18.680 2.392 1.00 90.94 87 ASN A C 1
ATOM 696 O O . ASN A 1 87 ? 11.874 17.504 2.304 1.00 90.94 87 ASN A O 1
ATOM 700 N N . ASP A 1 88 ? 11.861 19.638 1.540 1.00 88.56 88 ASP A N 1
ATOM 701 C CA . ASP A 1 88 ? 12.819 19.409 0.462 1.00 88.56 88 ASP A CA 1
ATOM 702 C C . ASP A 1 88 ? 14.070 18.715 0.997 1.00 88.56 88 ASP A C 1
ATOM 704 O O . ASP A 1 88 ? 14.663 19.110 2.006 1.00 88.56 88 ASP A O 1
ATOM 708 N N . TYR A 1 89 ? 14.425 17.618 0.342 1.00 85.50 89 TYR A N 1
ATOM 709 C CA . TYR A 1 89 ? 15.498 16.747 0.775 1.00 85.50 89 TYR A CA 1
ATOM 710 C C . TYR A 1 89 ? 16.214 16.196 -0.447 1.00 85.50 89 TYR A C 1
ATOM 712 O O . TYR A 1 89 ? 15.607 15.549 -1.303 1.00 85.50 89 TYR A O 1
ATOM 720 N N . LEU A 1 90 ? 17.512 16.472 -0.519 1.00 85.00 90 LEU A N 1
ATOM 721 C CA . LEU A 1 90 ? 18.376 15.927 -1.549 1.00 85.00 90 LEU A CA 1
ATOM 722 C C . LEU A 1 90 ? 18.714 14.485 -1.180 1.00 85.00 90 LEU A C 1
ATOM 724 O O . LEU A 1 90 ? 19.334 14.239 -0.146 1.00 85.00 90 LEU A O 1
ATOM 728 N N . LEU A 1 91 ? 18.294 13.543 -2.021 1.00 82.12 91 LEU A N 1
ATOM 729 C CA . LEU A 1 91 ? 18.581 12.133 -1.799 1.00 82.12 91 LEU A CA 1
ATOM 730 C C . LEU A 1 91 ? 20.097 11.878 -1.864 1.00 82.12 91 LEU A C 1
ATOM 732 O O . LEU A 1 91 ? 20.761 12.398 -2.767 1.00 82.12 91 LEU A O 1
ATOM 736 N N . PRO A 1 92 ? 20.653 11.083 -0.934 1.00 81.88 92 PRO A N 1
ATOM 737 C CA . PRO A 1 92 ? 22.040 10.654 -1.020 1.00 81.88 92 PRO A CA 1
ATOM 738 C C . PRO A 1 92 ? 22.238 9.731 -2.229 1.00 81.88 92 PRO A C 1
ATOM 740 O O . PRO A 1 92 ? 21.290 9.131 -2.737 1.00 81.88 92 PRO A O 1
ATOM 743 N N . ASN A 1 93 ? 23.489 9.565 -2.665 1.00 81.06 93 ASN A N 1
ATOM 744 C CA . ASN A 1 93 ? 23.849 8.581 -3.691 1.00 81.06 93 ASN A CA 1
ATOM 745 C C . ASN A 1 93 ? 23.867 7.157 -3.097 1.00 81.06 93 ASN A C 1
ATOM 747 O O . ASN A 1 93 ? 24.917 6.530 -2.970 1.00 81.06 93 ASN A O 1
ATOM 751 N N . ALA A 1 94 ? 22.702 6.694 -2.655 1.00 73.06 94 ALA A N 1
ATOM 752 C CA . ALA A 1 94 ? 22.460 5.372 -2.101 1.00 73.06 94 ALA A CA 1
ATOM 753 C C . ALA A 1 94 ? 21.369 4.670 -2.918 1.00 73.06 94 ALA A C 1
ATOM 755 O O . ALA A 1 94 ? 20.495 5.314 -3.492 1.00 73.06 94 ALA A O 1
ATOM 756 N N . THR A 1 95 ? 21.397 3.338 -2.945 1.00 72.38 95 THR A N 1
ATOM 757 C CA . THR A 1 95 ? 20.386 2.533 -3.650 1.00 72.38 95 THR A CA 1
ATOM 758 C C . THR A 1 95 ? 18.996 2.658 -3.028 1.00 72.38 95 THR A C 1
ATOM 760 O O . THR A 1 95 ? 17.997 2.627 -3.741 1.00 72.38 95 THR A O 1
ATOM 763 N N . THR A 1 96 ? 18.926 2.830 -1.705 1.00 76.50 96 THR A N 1
ATOM 764 C CA . THR A 1 96 ? 17.674 2.967 -0.955 1.00 76.50 96 THR A CA 1
ATOM 765 C C . THR A 1 96 ? 17.821 4.049 0.110 1.00 76.50 96 THR A C 1
ATOM 767 O O . THR A 1 96 ? 18.811 4.087 0.840 1.00 76.50 96 THR A O 1
ATOM 770 N N . THR A 1 97 ? 16.810 4.905 0.252 1.00 79.38 97 THR A N 1
ATOM 771 C CA . THR A 1 97 ? 16.743 5.922 1.310 1.00 79.38 97 THR A CA 1
ATOM 772 C C . THR A 1 97 ? 15.365 5.902 1.955 1.00 79.38 97 THR A C 1
ATOM 774 O O . THR A 1 97 ? 14.350 5.952 1.266 1.00 79.38 97 THR A O 1
ATOM 777 N N . TYR A 1 98 ? 15.327 5.861 3.287 1.00 84.62 98 TYR A N 1
ATOM 778 C CA . TYR A 1 98 ? 14.097 6.005 4.064 1.00 84.62 98 TYR A CA 1
ATOM 779 C C . TYR A 1 98 ? 14.127 7.351 4.779 1.00 84.62 98 TYR A C 1
ATOM 781 O O . TYR A 1 98 ? 15.058 7.619 5.534 1.00 84.62 98 TYR A O 1
ATOM 789 N N . LEU A 1 99 ? 13.110 8.187 4.570 1.00 87.25 99 LEU A N 1
ATOM 790 C CA . LEU A 1 99 ? 13.026 9.527 5.153 1.00 87.25 99 LEU A CA 1
ATOM 791 C C . LEU A 1 99 ? 11.789 9.653 6.045 1.00 87.25 99 LEU A C 1
ATOM 793 O O . LEU A 1 99 ? 10.673 9.368 5.615 1.00 87.25 99 LEU A O 1
ATOM 797 N N . CYS A 1 100 ? 11.993 10.092 7.286 1.00 87.94 100 CYS A N 1
ATOM 798 C CA . CYS A 1 100 ? 10.964 10.181 8.315 1.00 87.94 100 CYS A CA 1
ATOM 799 C C . CYS A 1 100 ? 10.751 11.639 8.716 1.00 87.94 100 CYS A C 1
ATOM 801 O O . CYS A 1 100 ? 11.725 12.343 8.985 1.00 87.94 100 CYS A O 1
ATOM 803 N N . LYS A 1 101 ? 9.488 12.060 8.853 1.00 89.50 101 LYS A N 1
ATOM 804 C CA . LYS A 1 101 ? 9.104 13.359 9.421 1.00 89.50 101 LYS A CA 1
ATOM 805 C C . LYS A 1 101 ? 7.971 13.211 10.436 1.00 89.50 101 LYS A C 1
ATOM 807 O O . LYS A 1 101 ? 7.036 12.443 10.218 1.00 89.50 101 LYS A O 1
ATOM 812 N N . GLY A 1 102 ? 8.076 13.921 11.559 1.00 89.00 102 GLY A N 1
ATOM 813 C CA . GLY A 1 102 ? 7.064 13.911 12.618 1.00 89.00 102 GLY A CA 1
ATOM 814 C C . GLY A 1 102 ? 5.992 14.987 12.440 1.00 89.00 102 GLY A C 1
ATOM 815 O O . GLY A 1 102 ? 6.303 16.140 12.145 1.00 89.00 102 GLY A O 1
ATOM 816 N N . PHE A 1 103 ? 4.734 14.622 12.685 1.00 90.19 103 PHE A N 1
ATOM 817 C CA . PHE A 1 103 ? 3.576 15.519 12.649 1.00 90.19 103 PHE A CA 1
ATOM 818 C C . PHE A 1 103 ? 2.726 15.326 13.907 1.00 90.19 103 PHE A C 1
ATOM 820 O O . PHE A 1 103 ? 2.628 14.211 14.423 1.00 90.19 103 PHE A O 1
ATOM 827 N N . PHE A 1 104 ? 2.101 16.400 14.390 1.00 88.44 104 PHE A N 1
ATOM 828 C CA . PHE A 1 104 ? 1.182 16.368 15.527 1.00 88.44 104 PHE A CA 1
ATOM 829 C C . PHE A 1 104 ? -0.181 16.911 15.108 1.00 88.44 104 PHE A C 1
ATOM 831 O O . PHE A 1 104 ? -0.276 17.941 14.448 1.00 88.44 104 PHE A O 1
ATOM 838 N N . LEU A 1 105 ? -1.235 16.214 15.525 1.00 85.69 105 LEU A N 1
ATOM 839 C CA . LEU A 1 105 ? -2.615 16.681 15.433 1.00 85.69 105 LEU A CA 1
ATOM 840 C C . LEU A 1 105 ? -3.103 17.003 16.847 1.00 85.69 105 LEU A C 1
ATOM 842 O O . LEU A 1 105 ? -2.797 16.269 17.786 1.00 85.69 105 LEU A O 1
ATOM 846 N N . THR A 1 106 ? -3.828 18.109 17.002 1.00 83.00 106 THR A N 1
ATOM 847 C CA . THR A 1 106 ? -4.293 18.593 18.313 1.00 83.00 106 THR A CA 1
ATOM 848 C C . THR A 1 106 ? -5.635 18.006 18.727 1.00 83.00 106 THR A C 1
ATOM 850 O O . THR A 1 106 ? -5.849 17.774 19.913 1.00 83.00 106 THR A O 1
ATOM 853 N N . ASP A 1 107 ? -6.506 17.718 17.759 1.00 85.38 107 ASP A N 1
ATOM 854 C CA . ASP A 1 107 ? -7.861 17.233 18.010 1.00 85.38 107 ASP A CA 1
ATOM 855 C C . ASP A 1 107 ? -8.038 15.800 17.496 1.00 85.38 107 ASP A C 1
ATOM 857 O O . ASP A 1 107 ? -7.427 15.381 16.503 1.00 85.38 107 ASP A O 1
ATOM 861 N N . LEU A 1 108 ? -8.941 15.066 18.145 1.00 86.81 108 LEU A N 1
ATOM 862 C CA . LEU A 1 108 ? -9.384 13.759 17.678 1.00 86.81 108 LEU A CA 1
ATOM 863 C C . LEU A 1 108 ? -10.290 13.921 16.452 1.00 86.81 108 LEU A C 1
ATOM 865 O O . LEU A 1 108 ? -11.273 14.657 16.488 1.00 86.81 108 LEU A O 1
ATOM 869 N N . HIS A 1 109 ? -9.968 13.189 15.391 1.00 90.00 109 HIS A N 1
ATOM 870 C CA . HIS A 1 109 ? -10.726 13.168 14.146 1.00 90.00 109 HIS A CA 1
ATOM 871 C C . HIS A 1 109 ? -10.846 11.740 13.618 1.00 90.00 109 HIS A C 1
ATOM 873 O O . HIS A 1 109 ? -9.996 10.891 13.892 1.00 90.00 109 HIS A O 1
ATOM 879 N N . HIS A 1 110 ? -11.849 11.504 12.777 1.00 90.69 110 HIS A N 1
ATOM 880 C CA . HIS A 1 110 ? -11.877 10.351 11.889 1.00 90.69 110 HIS A CA 1
ATOM 881 C C . HIS A 1 110 ? -11.188 10.685 10.569 1.00 90.69 110 HIS A C 1
ATOM 883 O O . HIS A 1 110 ? -11.566 11.638 9.891 1.00 90.69 110 HIS A O 1
ATOM 889 N N . MET A 1 111 ? -10.206 9.869 10.180 1.00 91.50 111 MET A N 1
ATOM 890 C CA . MET A 1 111 ? -9.664 9.887 8.824 1.00 91.50 111 MET A CA 1
ATOM 891 C C . MET A 1 111 ? -10.585 9.098 7.901 1.00 91.50 111 MET A C 1
ATOM 893 O O . MET A 1 111 ? -10.891 7.936 8.160 1.00 91.50 111 MET A O 1
ATOM 897 N N . ILE A 1 112 ? -11.013 9.730 6.813 1.00 89.56 112 ILE A N 1
ATOM 898 C CA . ILE A 1 112 ? -12.036 9.177 5.918 1.00 89.56 112 ILE A CA 1
ATOM 899 C C . ILE A 1 112 ? -11.558 8.974 4.487 1.00 89.56 112 ILE A C 1
ATOM 901 O O . ILE A 1 112 ? -12.221 8.287 3.716 1.00 89.56 112 ILE A O 1
ATOM 905 N N . LYS A 1 113 ? -10.421 9.574 4.141 1.00 88.75 113 LYS A N 1
ATOM 906 C CA . LYS A 1 113 ? -9.749 9.428 2.855 1.00 88.75 113 LYS A CA 1
ATOM 907 C C . LYS A 1 113 ? -8.278 9.780 3.030 1.00 88.75 113 LYS A C 1
ATOM 909 O O . LYS A 1 113 ? -7.929 10.612 3.867 1.00 88.75 113 LYS A O 1
ATOM 914 N N . PHE A 1 114 ? -7.432 9.174 2.213 1.00 91.19 114 PHE A N 1
ATOM 915 C CA . PHE A 1 114 ? -6.072 9.639 1.998 1.00 91.19 114 PHE A CA 1
ATOM 916 C C . PHE A 1 114 ? -5.702 9.508 0.523 1.00 91.19 114 PHE A C 1
ATOM 918 O O . PHE A 1 114 ? -6.342 8.769 -0.223 1.00 91.19 114 PHE A O 1
ATOM 925 N N . LYS A 1 115 ? -4.682 10.249 0.099 1.00 89.44 115 LYS A N 1
ATOM 926 C CA . LYS A 1 115 ? -4.084 10.133 -1.231 1.00 89.44 115 LYS A CA 1
ATOM 927 C C . LYS A 1 115 ? -2.612 10.546 -1.190 1.00 89.44 115 LYS A C 1
ATOM 929 O O . LYS A 1 115 ? -2.270 11.431 -0.402 1.00 89.44 115 LYS A O 1
ATOM 934 N N . PRO A 1 116 ? -1.745 9.955 -2.023 1.00 90.00 116 PRO A N 1
ATOM 935 C CA . PRO A 1 116 ? -0.372 10.412 -2.142 1.00 90.00 116 PRO A CA 1
ATOM 936 C C . PRO A 1 116 ? -0.329 11.822 -2.743 1.00 90.00 116 PRO A C 1
ATOM 938 O O . PRO A 1 116 ? -1.133 12.187 -3.608 1.00 90.00 116 PRO A O 1
ATOM 941 N N . VAL A 1 117 ? 0.646 12.602 -2.296 1.00 91.25 117 VAL A N 1
ATOM 942 C CA . VAL A 1 117 ? 1.054 13.867 -2.905 1.00 91.25 117 VAL A CA 1
ATOM 943 C C . VAL A 1 117 ? 2.498 13.657 -3.322 1.00 91.25 117 VAL A C 1
ATOM 945 O O . VAL A 1 117 ? 3.371 13.553 -2.467 1.00 91.25 117 VAL A O 1
ATOM 948 N N . ILE A 1 118 ? 2.737 13.492 -4.621 1.00 87.00 118 ILE A N 1
ATOM 949 C CA . ILE A 1 118 ? 4.068 13.204 -5.161 1.00 87.00 118 ILE A CA 1
ATOM 950 C C . ILE A 1 118 ? 4.514 14.388 -6.000 1.00 87.00 118 ILE A C 1
ATOM 952 O O . ILE A 1 118 ? 3.766 14.868 -6.853 1.00 87.00 118 ILE A O 1
ATOM 956 N N . THR A 1 119 ? 5.739 14.840 -5.751 1.00 85.69 119 THR A N 1
ATOM 957 C CA . THR A 1 119 ? 6.362 15.900 -6.538 1.00 85.69 119 THR A CA 1
ATOM 958 C C . THR A 1 119 ? 6.500 15.430 -7.989 1.00 85.69 119 THR A C 1
ATOM 960 O O . THR A 1 119 ? 6.978 14.312 -8.200 1.00 85.69 119 THR A O 1
ATOM 963 N N . PRO A 1 120 ? 6.139 16.260 -8.984 1.00 84.56 120 PRO A N 1
ATOM 964 C CA . PRO A 1 120 ? 6.372 15.939 -10.386 1.00 84.56 120 PRO A CA 1
ATOM 965 C C . PRO A 1 120 ? 7.820 15.515 -10.642 1.00 84.56 120 PRO A C 1
ATOM 967 O O . PRO A 1 120 ? 8.743 16.091 -10.066 1.00 84.56 120 PRO A O 1
ATOM 970 N N . CYS A 1 121 ? 8.002 14.508 -11.493 1.00 82.56 121 CYS A N 1
ATOM 971 C CA . CYS A 1 121 ? 9.269 13.836 -11.807 1.00 82.56 121 CYS A CA 1
ATOM 972 C C . CYS A 1 121 ? 9.821 12.898 -10.716 1.00 82.56 121 CYS A C 1
ATOM 974 O O . CYS A 1 121 ? 10.732 12.122 -11.006 1.00 82.56 121 CYS A O 1
ATOM 976 N N . ASN A 1 122 ? 9.262 12.889 -9.500 1.00 82.69 122 ASN A N 1
ATOM 977 C CA . ASN A 1 122 ? 9.647 11.944 -8.444 1.00 82.69 122 ASN A CA 1
ATOM 978 C C . ASN A 1 122 ? 8.770 10.680 -8.419 1.00 82.69 122 ASN A C 1
ATOM 980 O O . ASN A 1 122 ? 8.937 9.835 -7.539 1.00 82.69 122 ASN A O 1
ATOM 984 N N . GLU A 1 123 ? 7.846 10.502 -9.370 1.00 81.19 123 GLU A N 1
ATOM 985 C CA . GLU A 1 123 ? 6.872 9.400 -9.379 1.00 81.19 123 GLU A CA 1
ATOM 986 C C . GLU A 1 123 ? 7.498 8.015 -9.519 1.00 81.19 123 GLU A C 1
ATOM 988 O O . GLU A 1 123 ? 6.846 7.028 -9.181 1.00 81.19 123 GLU A O 1
ATOM 993 N N . LYS A 1 124 ? 8.723 7.943 -10.047 1.00 77.19 124 LYS A N 1
ATOM 994 C CA . LYS A 1 124 ? 9.513 6.708 -10.138 1.00 77.19 124 LYS A CA 1
ATOM 995 C C . LYS A 1 124 ? 10.450 6.515 -8.943 1.00 77.19 124 LYS A C 1
ATOM 997 O O . LYS A 1 124 ? 10.967 5.423 -8.754 1.00 77.19 124 LYS A O 1
ATOM 1002 N N . THR A 1 125 ? 10.673 7.568 -8.160 1.00 82.69 125 THR A N 1
ATOM 1003 C CA . THR A 1 125 ? 11.618 7.581 -7.038 1.00 82.69 125 THR A CA 1
ATOM 1004 C C . THR A 1 125 ? 10.921 7.241 -5.725 1.00 82.69 125 THR A C 1
ATOM 1006 O O . THR A 1 125 ? 11.445 6.479 -4.917 1.00 82.69 125 THR A O 1
ATOM 1009 N N . VAL A 1 126 ? 9.723 7.790 -5.495 1.00 86.50 126 VAL A N 1
ATOM 1010 C CA . VAL A 1 126 ? 8.939 7.498 -4.289 1.00 86.50 126 VAL A CA 1
ATOM 1011 C C . VAL A 1 126 ? 8.195 6.179 -4.477 1.00 86.50 126 VAL A C 1
ATOM 1013 O O . VAL A 1 126 ? 7.146 6.136 -5.116 1.00 86.50 126 VAL A O 1
ATOM 1016 N N . HIS A 1 127 ? 8.744 5.107 -3.905 1.00 85.69 127 HIS A N 1
ATOM 1017 C CA . HIS A 1 127 ? 8.181 3.761 -4.036 1.00 85.69 127 HIS A CA 1
ATOM 1018 C C . HIS A 1 127 ? 7.141 3.428 -2.952 1.00 85.69 127 HIS A C 1
ATOM 1020 O O . HIS A 1 127 ? 6.133 2.793 -3.246 1.00 85.69 127 HIS A O 1
ATOM 1026 N N . HIS A 1 128 ? 7.355 3.893 -1.712 1.00 88.19 128 HIS A N 1
ATOM 1027 C CA . HIS A 1 128 ? 6.483 3.628 -0.559 1.00 88.19 128 HIS A CA 1
ATOM 1028 C C . HIS A 1 128 ? 6.312 4.858 0.338 1.00 88.19 128 HIS A C 1
ATOM 1030 O O . HIS A 1 128 ? 7.249 5.636 0.528 1.00 88.19 128 HIS A O 1
ATOM 1036 N N . ILE A 1 129 ? 5.131 4.999 0.947 1.00 90.75 129 ILE A N 1
ATOM 1037 C CA . ILE A 1 129 ? 4.827 5.988 1.990 1.00 90.75 129 ILE A CA 1
ATOM 1038 C C . ILE A 1 129 ? 4.060 5.285 3.108 1.00 90.75 129 ILE A C 1
ATOM 1040 O O . ILE A 1 129 ? 2.986 4.733 2.885 1.00 90.75 129 ILE A O 1
ATOM 1044 N N . HIS A 1 130 ? 4.602 5.329 4.325 1.00 88.81 130 HIS A N 1
ATOM 1045 C CA . HIS A 1 130 ? 3.968 4.764 5.514 1.00 88.81 130 HIS A CA 1
ATOM 1046 C C . HIS A 1 130 ? 3.706 5.873 6.528 1.00 88.81 130 HIS A C 1
ATOM 1048 O O . HIS A 1 130 ? 4.602 6.661 6.834 1.00 88.81 130 HIS A O 1
ATOM 1054 N N . VAL A 1 131 ? 2.502 5.902 7.099 1.00 90.88 131 VAL A N 1
ATOM 1055 C CA . VAL A 1 131 ? 2.183 6.777 8.230 1.00 90.88 131 VAL A CA 1
ATOM 1056 C C . VAL A 1 131 ? 1.949 5.933 9.465 1.00 90.88 131 VAL A C 1
ATOM 1058 O O . VAL A 1 131 ? 1.064 5.076 9.511 1.00 90.88 131 VAL A O 1
ATOM 1061 N N . ASN A 1 132 ? 2.768 6.206 10.475 1.00 88.06 132 ASN A N 1
ATOM 1062 C CA . ASN A 1 132 ? 2.763 5.501 11.741 1.00 88.06 132 ASN A CA 1
ATOM 1063 C C . ASN A 1 132 ? 2.163 6.380 12.835 1.00 88.06 132 ASN A C 1
ATOM 1065 O O . ASN A 1 132 ? 2.501 7.556 12.963 1.00 88.06 132 ASN A O 1
ATOM 1069 N N . ARG A 1 133 ? 1.323 5.786 13.678 1.00 86.81 133 ARG A N 1
ATOM 1070 C CA . ARG A 1 133 ? 0.922 6.364 14.953 1.00 86.81 133 ARG A CA 1
ATOM 1071 C C . ARG A 1 133 ? 2.023 6.097 15.972 1.00 86.81 133 ARG A C 1
ATOM 1073 O O . ARG A 1 133 ? 2.387 4.947 16.228 1.00 86.81 133 ARG A O 1
ATOM 1080 N N . CYS A 1 134 ? 2.518 7.171 16.570 1.00 84.50 134 CYS A N 1
ATOM 1081 C CA . CYS A 1 134 ? 3.502 7.123 17.641 1.00 84.50 134 CYS A CA 1
ATOM 1082 C C . CYS A 1 134 ? 2.839 7.378 19.000 1.00 84.50 134 CYS A C 1
ATOM 1084 O O . CYS A 1 134 ? 1.873 8.136 19.092 1.00 84.50 134 CYS A O 1
ATOM 1086 N N . GLN A 1 135 ? 3.362 6.767 20.060 1.00 83.38 135 GLN A N 1
ATOM 1087 C CA . GLN A 1 135 ? 2.937 7.014 21.445 1.00 83.38 135 GLN A CA 1
ATOM 1088 C C . GLN A 1 135 ? 4.134 7.450 22.293 1.00 83.38 135 GLN A C 1
ATOM 1090 O O . GLN A 1 135 ? 5.257 7.070 21.994 1.00 83.38 135 GLN A O 1
ATOM 1095 N N . ASN A 1 136 ? 3.912 8.221 23.361 1.00 82.94 136 ASN A N 1
ATOM 1096 C CA . ASN A 1 136 ? 4.969 8.640 24.298 1.00 82.94 136 ASN A CA 1
ATOM 1097 C C . ASN A 1 136 ? 6.145 9.398 23.641 1.00 82.94 136 ASN A C 1
ATOM 1099 O O . ASN A 1 136 ? 7.291 9.272 24.067 1.00 82.94 136 ASN A O 1
ATOM 1103 N N . VAL A 1 137 ? 5.870 10.182 22.593 1.00 82.31 137 VAL A N 1
ATOM 1104 C CA . VAL A 1 137 ? 6.875 11.005 21.900 1.00 82.31 137 VAL A CA 1
ATOM 1105 C C . VAL A 1 137 ? 6.928 12.420 22.472 1.00 82.31 137 VAL A C 1
ATOM 1107 O O . VAL A 1 137 ? 5.898 13.013 22.794 1.00 82.31 137 VAL A O 1
ATOM 1110 N N . ASN A 1 138 ? 8.130 12.990 22.574 1.00 84.19 138 ASN A N 1
ATOM 1111 C CA . ASN A 1 138 ? 8.302 14.381 22.988 1.00 84.19 138 ASN A CA 1
ATOM 1112 C C . ASN A 1 138 ? 7.996 15.313 21.806 1.00 84.19 138 ASN A C 1
ATOM 1114 O O . ASN A 1 138 ? 8.742 15.328 20.821 1.00 84.19 138 ASN A O 1
ATOM 1118 N N . ARG A 1 139 ? 6.918 16.101 21.914 1.00 85.88 139 ARG A N 1
ATOM 1119 C CA . ARG A 1 139 ? 6.471 17.023 20.860 1.00 85.88 139 ARG A CA 1
ATOM 1120 C C . ARG A 1 139 ? 7.555 18.011 20.444 1.00 85.88 139 ARG A C 1
ATOM 1122 O O . ARG A 1 139 ? 7.861 18.086 19.260 1.00 85.88 139 ARG A O 1
ATOM 1129 N N . THR A 1 140 ? 8.207 18.665 21.401 1.00 85.56 140 THR A N 1
ATOM 1130 C CA . THR A 1 140 ? 9.240 19.683 21.148 1.00 85.56 140 THR A CA 1
ATOM 1131 C C . THR A 1 140 ? 10.420 19.150 20.333 1.00 85.56 140 THR A C 1
ATOM 1133 O O . THR A 1 140 ? 11.049 19.898 19.596 1.00 85.56 140 THR A O 1
ATOM 1136 N N . GLN A 1 141 ? 10.729 17.855 20.444 1.00 81.00 141 GLN A N 1
ATOM 1137 C CA . GLN A 1 141 ? 11.831 17.228 19.705 1.00 81.00 141 GLN A CA 1
ATOM 1138 C C . GLN A 1 141 ? 11.408 16.625 18.359 1.00 81.00 141 GLN A C 1
ATOM 1140 O O . GLN A 1 141 ? 12.263 16.372 17.510 1.00 81.00 141 GLN A O 1
ATOM 1145 N N . SER A 1 142 ? 10.117 16.334 18.189 1.00 81.56 142 SER A N 1
ATOM 1146 C CA . SER A 1 142 ? 9.626 15.462 17.113 1.00 81.56 142 SER A CA 1
ATOM 1147 C C . SER A 1 142 ? 8.763 16.192 16.095 1.00 81.56 142 SER A C 1
ATOM 1149 O O . SER A 1 142 ? 8.698 15.776 14.941 1.00 81.56 142 SER A O 1
ATOM 1151 N N . GLU A 1 143 ? 8.069 17.251 16.505 1.00 87.56 143 GLU A N 1
ATOM 1152 C CA . GLU A 1 143 ? 7.193 18.008 15.621 1.00 87.56 143 GLU A CA 1
ATOM 1153 C C . GLU A 1 143 ? 8.014 18.669 14.513 1.00 87.56 143 GLU A C 1
ATOM 1155 O O . GLU A 1 143 ? 8.983 19.375 14.779 1.00 87.56 143 GLU A O 1
ATOM 1160 N N . ASN A 1 144 ? 7.648 18.389 13.261 1.00 86.75 144 ASN A N 1
ATOM 1161 C CA . ASN A 1 144 ? 8.341 18.825 12.048 1.00 86.75 144 ASN A CA 1
ATOM 1162 C C . ASN A 1 144 ? 9.803 18.367 11.915 1.00 86.75 144 ASN A C 1
ATOM 1164 O O . ASN A 1 144 ? 10.464 18.722 10.937 1.00 86.75 144 ASN A O 1
ATOM 1168 N N . ALA A 1 145 ? 10.311 17.548 12.839 1.00 86.00 145 ALA A N 1
ATOM 1169 C CA . ALA A 1 145 ? 11.653 17.002 12.751 1.00 86.00 145 ALA A CA 1
ATOM 1170 C C . ALA A 1 145 ? 11.722 15.982 11.607 1.00 86.00 145 ALA A C 1
ATOM 1172 O O . ALA A 1 145 ? 10.982 14.997 11.616 1.00 86.00 145 ALA A O 1
ATOM 1173 N N . GLN A 1 146 ? 12.626 16.212 10.649 1.00 88.94 146 GLN A N 1
ATOM 1174 C CA . GLN A 1 146 ? 12.878 15.333 9.506 1.00 88.94 146 GLN A CA 1
ATOM 1175 C C . GLN A 1 146 ? 14.284 14.737 9.575 1.00 88.94 146 GLN A C 1
ATOM 1177 O O . GLN A 1 146 ? 15.253 15.478 9.742 1.00 88.94 146 GLN A O 1
ATOM 1182 N N . ARG A 1 147 ? 14.399 13.409 9.458 1.00 85.69 147 ARG A N 1
ATOM 1183 C CA . ARG A 1 147 ? 15.673 12.669 9.492 1.00 85.69 147 ARG A CA 1
ATOM 1184 C C . ARG A 1 147 ? 15.569 11.378 8.684 1.00 85.69 147 ARG A C 1
ATOM 1186 O O . ARG A 1 147 ? 14.476 10.836 8.527 1.00 85.69 147 ARG A O 1
ATOM 1193 N N . GLU A 1 148 ? 16.703 10.858 8.227 1.00 81.31 148 GLU A N 1
ATOM 1194 C CA . GLU A 1 148 ? 16.759 9.498 7.686 1.00 81.31 148 GLU A CA 1
ATOM 1195 C C . GLU A 1 148 ? 16.305 8.480 8.735 1.00 81.31 148 GLU A C 1
ATOM 1197 O O . GLU A 1 148 ? 16.627 8.591 9.920 1.00 81.31 148 GLU A O 1
ATOM 1202 N N . CYS A 1 149 ? 15.518 7.505 8.297 1.00 76.88 149 CYS A N 1
ATOM 1203 C CA . CYS A 1 149 ? 14.994 6.451 9.143 1.00 76.88 149 CYS A CA 1
ATOM 1204 C C . CYS A 1 149 ? 16.003 5.300 9.269 1.00 76.88 149 CYS A C 1
ATOM 1206 O O . CYS A 1 149 ? 16.584 4.867 8.276 1.00 76.88 149 CYS A O 1
ATOM 1208 N N . ILE A 1 150 ? 16.112 4.694 10.452 1.00 67.69 150 ILE A N 1
ATOM 1209 C CA . ILE A 1 150 ? 16.832 3.425 10.632 1.00 67.69 150 ILE A CA 1
ATOM 1210 C C . ILE A 1 150 ? 15.818 2.286 10.497 1.00 67.69 150 ILE A C 1
ATOM 1212 O O . ILE A 1 150 ? 14.896 2.169 11.308 1.00 67.69 150 ILE A O 1
ATOM 1216 N N . GLY A 1 151 ? 15.955 1.464 9.451 1.00 62.19 151 GLY A N 1
ATOM 1217 C CA . GLY A 1 151 ? 15.030 0.355 9.172 1.00 62.19 151 GLY A CA 1
ATOM 1218 C C . GLY A 1 151 ? 13.576 0.811 8.995 1.00 62.19 151 GLY A C 1
ATOM 1219 O O . GLY A 1 151 ? 12.668 0.184 9.539 1.00 62.19 151 GLY A O 1
ATOM 1220 N N . GLY A 1 152 ? 13.367 1.954 8.328 1.00 61.25 152 GLY A N 1
ATOM 1221 C CA . GLY A 1 152 ? 12.039 2.537 8.096 1.00 61.25 152 GLY A CA 1
ATOM 1222 C C . GLY A 1 152 ? 11.400 3.221 9.312 1.00 61.25 152 GLY A C 1
ATOM 1223 O O . GLY A 1 152 ? 10.223 3.567 9.263 1.00 61.25 152 GLY A O 1
ATOM 1224 N N . ARG A 1 153 ? 12.142 3.425 10.413 1.00 64.50 153 ARG A N 1
ATOM 1225 C CA . ARG A 1 153 ? 11.641 4.100 11.624 1.00 64.50 153 ARG A CA 1
ATOM 1226 C C . ARG A 1 153 ? 12.477 5.324 12.021 1.00 64.50 153 ARG A C 1
ATOM 1228 O O . ARG A 1 153 ? 13.684 5.326 11.780 1.00 64.50 153 ARG A O 1
ATOM 1235 N N . PRO A 1 154 ? 11.890 6.346 12.676 1.00 62.28 154 PRO A N 1
ATOM 1236 C CA . PRO A 1 154 ? 12.652 7.502 13.144 1.00 62.28 154 PRO A CA 1
ATOM 1237 C C . PRO A 1 154 ? 13.762 7.062 14.120 1.00 62.28 154 PRO A C 1
ATOM 1239 O O . PRO A 1 154 ? 13.446 6.339 15.069 1.00 62.28 154 PRO A O 1
ATOM 1242 N N . PRO A 1 155 ? 15.024 7.515 13.967 1.00 57.47 155 PRO A N 1
ATOM 1243 C CA . PRO A 1 155 ? 16.143 7.098 14.824 1.00 57.4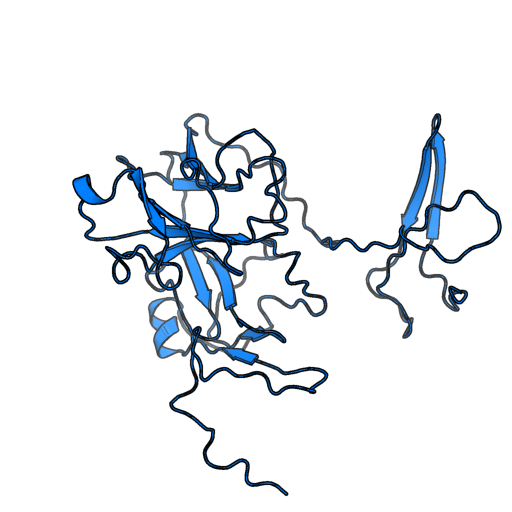7 155 PRO A CA 1
ATOM 1244 C C . PRO A 1 155 ? 15.914 7.370 16.315 1.00 57.47 155 PRO A C 1
ATOM 1246 O O . PRO A 1 155 ? 16.380 6.619 17.165 1.00 57.47 155 PRO A O 1
ATOM 1249 N N . ALA A 1 156 ? 15.165 8.431 16.632 1.00 57.59 156 ALA A N 1
ATOM 1250 C CA . ALA A 1 156 ? 14.851 8.829 18.002 1.00 57.59 156 ALA A CA 1
ATOM 1251 C C . ALA A 1 156 ? 13.716 8.005 18.644 1.00 57.59 156 ALA A C 1
ATOM 1253 O O . ALA A 1 156 ? 13.628 7.944 19.867 1.00 57.59 156 ALA A O 1
ATOM 1254 N N . PHE A 1 157 ? 12.852 7.357 17.848 1.00 61.78 157 PHE A N 1
ATOM 1255 C CA . PHE A 1 157 ? 11.642 6.682 18.345 1.00 61.78 157 PHE A CA 1
ATOM 1256 C C . PHE A 1 157 ? 11.334 5.335 17.655 1.00 61.78 157 PHE A C 1
ATOM 1258 O O . PHE A 1 157 ? 10.169 5.055 17.349 1.00 61.78 157 PHE A O 1
ATOM 1265 N N . PRO A 1 158 ? 12.323 4.449 17.422 1.00 59.28 158 PRO A N 1
ATOM 1266 C CA . PRO A 1 158 ? 12.099 3.222 16.654 1.00 59.28 158 PRO A CA 1
ATOM 1267 C C . PRO A 1 158 ? 11.157 2.227 17.358 1.00 59.28 158 PRO A C 1
ATOM 1269 O O . PRO A 1 158 ? 10.536 1.382 16.715 1.00 59.28 158 PRO A O 1
ATOM 1272 N N . SER A 1 159 ? 11.024 2.305 18.683 1.00 63.88 159 SER A N 1
ATOM 1273 C CA . SER A 1 159 ? 10.121 1.464 19.480 1.00 63.88 159 SER A CA 1
ATOM 1274 C C . SER A 1 159 ? 8.698 2.016 19.594 1.00 63.88 159 SER A C 1
ATOM 1276 O O . SER A 1 159 ? 7.771 1.230 19.776 1.00 63.88 159 SER A O 1
ATOM 1278 N N . TYR A 1 160 ? 8.513 3.331 19.465 1.00 71.81 160 TYR A N 1
ATOM 1279 C CA . TYR A 1 160 ? 7.256 4.015 19.785 1.00 71.81 160 TYR A CA 1
ATOM 1280 C C . TYR A 1 160 ? 6.331 4.230 18.585 1.00 71.81 160 TYR A C 1
ATOM 1282 O O . TYR A 1 160 ? 5.139 4.467 18.768 1.00 71.81 160 TYR A O 1
ATOM 1290 N N . CYS A 1 161 ? 6.867 4.132 17.369 1.00 79.06 161 CYS A N 1
ATOM 1291 C CA . CYS A 1 161 ? 6.159 4.355 16.108 1.00 79.06 161 CYS A CA 1
ATOM 1292 C C . CYS A 1 161 ? 6.013 3.040 15.326 1.00 79.06 161 CYS A C 1
ATOM 1294 O O . CYS A 1 161 ? 6.581 2.889 14.248 1.00 79.06 161 CYS A O 1
ATOM 1296 N N . ARG A 1 162 ? 5.326 2.047 15.907 1.00 76.38 162 ARG A N 1
ATOM 1297 C CA . ARG A 1 162 ? 5.170 0.700 15.311 1.00 76.38 162 ARG A CA 1
ATOM 1298 C C . ARG A 1 162 ? 3.804 0.435 14.683 1.00 76.38 162 ARG A C 1
ATOM 1300 O O . ARG A 1 162 ? 3.608 -0.621 14.094 1.00 76.38 162 ARG A O 1
ATOM 1307 N N . ASN A 1 163 ? 2.857 1.345 14.868 1.00 83.38 163 ASN A N 1
ATOM 1308 C CA . ASN A 1 163 ? 1.483 1.168 14.429 1.00 83.38 163 ASN A CA 1
ATOM 1309 C C . ASN A 1 163 ? 1.272 1.919 13.110 1.00 83.38 163 ASN A C 1
ATOM 1311 O O . ASN A 1 163 ? 0.968 3.111 13.126 1.00 83.38 163 ASN A O 1
ATOM 1315 N N . THR A 1 164 ? 1.472 1.236 11.984 1.00 86.69 164 THR A N 1
ATOM 1316 C CA . THR A 1 164 ? 1.131 1.762 10.658 1.00 86.69 164 THR A CA 1
ATOM 1317 C C . THR A 1 164 ? -0.387 1.853 10.537 1.00 86.69 164 THR A C 1
ATOM 1319 O O . THR A 1 164 ? -1.075 0.864 10.762 1.00 86.69 164 THR A O 1
ATOM 1322 N N . PHE A 1 165 ? -0.918 3.011 10.144 1.00 88.88 165 PHE A N 1
ATOM 1323 C CA . PHE A 1 165 ? -2.348 3.166 9.829 1.00 88.88 165 PHE A CA 1
ATOM 1324 C C . PHE A 1 165 ? -2.598 3.631 8.388 1.00 88.88 165 PHE A C 1
ATOM 1326 O O . PHE A 1 165 ? -3.725 3.552 7.894 1.00 88.88 165 PHE A O 1
ATOM 1333 N N . ILE A 1 166 ? -1.545 4.063 7.685 1.00 91.56 166 ILE A N 1
ATOM 1334 C CA . ILE A 1 166 ? -1.558 4.234 6.233 1.00 91.56 166 ILE A CA 1
ATOM 1335 C C . ILE A 1 166 ? -0.330 3.565 5.633 1.00 91.56 166 ILE A C 1
ATOM 1337 O O . ILE A 1 166 ? 0.788 3.862 6.053 1.00 91.56 166 ILE A O 1
ATOM 1341 N N . ALA A 1 167 ? -0.551 2.708 4.642 1.00 89.62 167 ALA A N 1
ATOM 1342 C CA . ALA A 1 167 ? 0.482 2.151 3.783 1.00 89.62 167 ALA A CA 1
ATOM 1343 C C . ALA A 1 167 ? 0.101 2.450 2.328 1.00 89.62 167 ALA A C 1
ATOM 1345 O O . ALA A 1 167 ? -0.982 2.085 1.872 1.00 89.62 167 ALA A O 1
ATOM 1346 N N . TRP A 1 168 ? 0.972 3.163 1.621 1.00 91.44 168 TRP A N 1
ATOM 1347 C CA . TRP A 1 168 ? 0.850 3.445 0.196 1.00 91.44 168 TRP A CA 1
ATOM 1348 C C . TRP A 1 168 ? 2.105 2.959 -0.523 1.00 91.44 168 TRP A C 1
ATOM 1350 O O . TRP A 1 168 ? 3.217 3.091 -0.005 1.00 91.44 168 TRP A O 1
ATOM 1360 N N . ALA A 1 169 ? 1.918 2.437 -1.728 1.00 87.69 169 ALA A N 1
ATOM 1361 C CA . ALA A 1 169 ? 2.977 1.985 -2.610 1.00 87.69 169 ALA A CA 1
ATOM 1362 C C . ALA A 1 169 ? 2.689 2.425 -4.055 1.00 87.69 169 ALA A C 1
ATOM 1364 O O . ALA A 1 169 ? 1.579 2.866 -4.385 1.00 87.69 169 ALA A O 1
ATOM 1365 N N . ILE A 1 170 ? 3.706 2.339 -4.913 1.00 84.88 170 ILE A N 1
ATOM 1366 C CA . ILE A 1 170 ? 3.586 2.642 -6.341 1.00 84.88 170 ILE A CA 1
ATOM 1367 C C . ILE A 1 170 ? 2.422 1.855 -6.967 1.00 84.88 170 ILE A C 1
ATOM 1369 O O . ILE A 1 170 ? 2.290 0.662 -6.747 1.00 84.88 170 ILE A O 1
ATOM 1373 N N . GLY A 1 171 ? 1.555 2.530 -7.727 1.00 72.75 171 GLY A N 1
ATOM 1374 C CA . GLY A 1 171 ? 0.328 1.943 -8.292 1.00 72.75 171 GLY A CA 1
ATOM 1375 C C . GLY A 1 171 ? -0.961 2.496 -7.677 1.00 72.75 171 GLY A C 1
ATOM 1376 O O . GLY A 1 171 ? -1.959 2.611 -8.384 1.00 72.75 171 GLY A O 1
ATOM 1377 N N . GLY A 1 172 ? -0.932 2.963 -6.422 1.00 63.50 172 GLY A N 1
ATOM 1378 C CA . GLY A 1 172 ? -2.068 3.665 -5.810 1.00 63.50 172 GLY A CA 1
ATOM 1379 C C . GLY A 1 172 ? -2.372 5.020 -6.473 1.00 63.50 172 GLY A C 1
ATOM 1380 O O . GLY A 1 172 ? -1.453 5.721 -6.903 1.00 63.50 172 GLY A O 1
ATOM 1381 N N . GLU A 1 173 ? -3.659 5.399 -6.547 1.00 61.66 173 GLU A N 1
ATOM 1382 C CA . GLU A 1 173 ? -4.142 6.614 -7.237 1.00 61.66 173 GLU A CA 1
ATOM 1383 C C . GLU A 1 173 ? -3.334 7.874 -6.907 1.00 61.66 173 GLU A C 1
ATOM 1385 O O . GLU A 1 173 ? -3.050 8.157 -5.747 1.00 61.66 173 GLU A O 1
ATOM 1390 N N . LYS A 1 174 ? -3.010 8.665 -7.935 1.00 54.91 174 LYS A N 1
ATOM 1391 C CA . LYS A 1 174 ? -2.173 9.868 -7.850 1.00 54.91 174 LYS A CA 1
ATOM 1392 C C . LYS A 1 174 ? -3.014 11.119 -8.096 1.00 54.91 174 LYS A C 1
ATOM 1394 O O . LYS A 1 174 ? -3.862 11.128 -8.983 1.00 54.91 174 LYS A O 1
ATOM 1399 N N . THR A 1 175 ? -2.725 12.212 -7.392 1.00 41.22 175 THR A N 1
ATOM 1400 C CA . THR A 1 175 ? -3.107 13.557 -7.858 1.00 41.22 175 THR A CA 1
ATOM 1401 C C . THR A 1 175 ? -1.873 14.444 -7.852 1.00 41.22 175 THR A C 1
ATOM 1403 O O . THR A 1 175 ? -1.263 14.607 -6.797 1.00 41.22 175 THR A O 1
ATOM 1406 N N . GLY A 1 176 ? -1.500 14.986 -9.012 1.00 32.88 176 GLY A N 1
ATOM 1407 C CA . GLY A 1 176 ? -0.323 15.841 -9.159 1.00 32.88 176 GLY A CA 1
ATOM 1408 C C . GLY A 1 176 ? -0.570 17.264 -8.662 1.00 32.88 176 GLY A C 1
ATOM 1409 O O . GLY A 1 176 ? -1.563 17.871 -9.050 1.00 32.88 176 GLY A O 1
ATOM 1410 N N . VAL A 1 177 ? 0.343 17.769 -7.824 1.00 30.98 177 VAL A N 1
ATOM 1411 C CA . VAL A 1 177 ? 0.631 19.187 -7.522 1.00 30.98 177 VAL A CA 1
ATOM 1412 C C . VAL A 1 177 ? 2.105 19.266 -7.060 1.00 30.98 177 VAL A C 1
ATOM 1414 O O . VAL A 1 177 ? 2.655 18.281 -6.574 1.00 30.98 177 VAL A O 1
ATOM 1417 N N . ILE A 1 178 ? 2.759 20.412 -7.259 1.00 31.58 178 ILE A N 1
ATOM 1418 C CA . ILE A 1 178 ? 4.200 20.663 -7.073 1.00 31.58 178 ILE A CA 1
ATOM 1419 C C . ILE A 1 178 ? 4.648 20.619 -5.591 1.00 31.58 178 ILE A C 1
ATOM 1421 O O . ILE A 1 178 ? 4.071 21.321 -4.769 1.00 31.58 178 ILE A O 1
ATOM 1425 N N . GLY A 1 179 ? 5.754 19.902 -5.314 1.00 50.47 179 GLY A N 1
ATOM 1426 C CA . GLY A 1 179 ? 6.843 20.393 -4.445 1.00 50.47 179 GLY A CA 1
ATOM 1427 C C . GLY A 1 179 ? 6.921 19.998 -2.964 1.00 50.47 179 GLY A C 1
ATOM 1428 O O . GLY A 1 179 ? 7.160 20.890 -2.165 1.00 50.47 179 GLY A O 1
ATOM 1429 N N . ASN A 1 180 ? 6.752 18.715 -2.608 1.00 64.38 180 ASN A N 1
ATOM 1430 C CA . ASN A 1 180 ? 7.110 18.060 -1.330 1.00 64.38 180 ASN A CA 1
ATOM 1431 C C . ASN A 1 180 ? 6.331 16.736 -1.225 1.00 64.38 180 ASN A C 1
ATOM 1433 O O . ASN A 1 180 ? 5.108 16.731 -1.131 1.00 64.38 180 ASN A O 1
ATOM 1437 N N . SER A 1 181 ? 7.015 15.587 -1.283 1.00 83.56 181 SER A N 1
ATOM 1438 C CA . SER A 1 181 ? 6.309 14.299 -1.355 1.00 83.56 181 SER A CA 1
ATOM 1439 C C . SER A 1 181 ? 5.843 13.809 0.019 1.00 83.56 181 SER A C 1
ATOM 1441 O O . SER A 1 181 ? 6.535 13.971 1.027 1.00 83.56 181 SER A O 1
ATOM 1443 N N . GLY A 1 182 ? 4.665 13.195 0.054 1.00 89.06 182 GLY A N 1
ATOM 1444 C CA . GLY A 1 182 ? 4.045 12.686 1.268 1.00 89.06 182 GLY A CA 1
ATOM 1445 C C . GLY A 1 182 ? 2.596 12.285 1.031 1.00 89.06 182 GLY A C 1
ATOM 1446 O O . GLY A 1 182 ? 2.244 11.773 -0.034 1.00 89.06 182 GLY A O 1
ATOM 1447 N N . ILE A 1 183 ? 1.744 12.502 2.028 1.00 91.81 183 ILE A N 1
ATOM 1448 C CA . ILE A 1 183 ? 0.351 12.063 1.968 1.00 91.81 183 ILE A CA 1
ATOM 1449 C C . ILE A 1 183 ? -0.608 13.166 2.398 1.00 91.81 183 ILE A C 1
ATOM 1451 O O . ILE A 1 183 ? -0.380 13.858 3.388 1.00 91.81 183 ILE A O 1
ATOM 1455 N N . ARG A 1 184 ? -1.709 13.304 1.660 1.00 92.75 184 ARG A N 1
ATOM 1456 C CA . ARG A 1 184 ? -2.850 14.122 2.063 1.00 92.75 184 ARG A CA 1
ATOM 1457 C C . ARG A 1 184 ? -3.867 13.231 2.744 1.00 92.75 184 ARG A C 1
ATOM 1459 O O . ARG A 1 184 ? -4.335 12.270 2.133 1.00 92.75 184 ARG A O 1
ATOM 1466 N N . ILE A 1 185 ? -4.253 13.577 3.962 1.00 92.44 185 ILE A N 1
ATOM 1467 C CA . ILE A 1 185 ? -5.350 12.937 4.684 1.00 92.44 185 ILE A CA 1
ATOM 1468 C C . ILE A 1 185 ? -6.561 13.861 4.733 1.00 92.44 185 ILE A C 1
ATOM 1470 O O . ILE A 1 185 ? -6.443 15.084 4.727 1.00 92.44 185 ILE A O 1
ATOM 1474 N N . THR A 1 186 ? -7.739 13.264 4.780 1.00 91.69 186 THR A N 1
ATOM 1475 C CA . THR A 1 186 ? -9.021 13.951 4.889 1.00 91.69 186 THR A CA 1
ATOM 1476 C C . THR A 1 186 ? -9.660 13.543 6.208 1.00 91.69 186 THR A C 1
ATOM 1478 O O . THR A 1 186 ? -9.856 12.349 6.452 1.00 91.69 186 THR A O 1
ATOM 1481 N N . LEU A 1 187 ? -9.943 14.526 7.058 1.00 92.25 187 LEU A N 1
ATOM 1482 C CA . LEU A 1 187 ? -10.410 14.372 8.431 1.00 92.25 187 LEU A CA 1
ATOM 1483 C C . LEU A 1 187 ? -11.814 14.963 8.605 1.00 92.25 187 LEU A C 1
ATOM 1485 O O . LEU A 1 187 ? -12.162 15.928 7.935 1.00 92.25 187 LEU A O 1
ATOM 1489 N N . THR A 1 188 ? -12.593 14.411 9.531 1.00 92.25 188 THR A N 1
ATOM 1490 C CA . THR A 1 188 ? -13.895 14.938 9.985 1.00 92.25 188 THR A CA 1
ATOM 1491 C C . THR A 1 188 ? -14.009 14.772 11.501 1.00 92.25 188 THR A C 1
ATOM 1493 O O . THR A 1 188 ? -13.416 13.851 12.076 1.00 92.25 188 THR A O 1
ATOM 1496 N N . LYS A 1 189 ? -14.762 15.658 12.158 1.00 92.19 189 LYS A N 1
ATOM 1497 C CA . LYS A 1 189 ? -15.157 15.525 13.568 1.00 92.19 189 LYS A CA 1
ATOM 1498 C C . LYS A 1 189 ? -16.458 14.727 13.720 1.00 92.19 189 LYS A C 1
ATOM 1500 O O . LYS A 1 189 ? -16.839 14.389 14.840 1.00 92.19 189 LYS A O 1
ATOM 1505 N N . GLN A 1 190 ? -17.121 14.376 12.617 1.00 90.62 190 GLN A N 1
ATOM 1506 C CA . GLN A 1 190 ? -18.284 13.491 12.612 1.00 90.62 190 GLN A CA 1
ATOM 1507 C C . GLN A 1 190 ? -17.852 12.022 12.689 1.00 90.62 190 GLN A C 1
ATOM 1509 O O . GLN A 1 190 ? -17.478 11.384 11.699 1.00 90.62 190 GLN A O 1
ATOM 1514 N N . PHE A 1 191 ? -17.913 11.470 13.900 1.00 89.44 191 PHE A N 1
ATOM 1515 C CA . PHE A 1 191 ? -17.592 10.071 14.152 1.00 89.44 191 PHE A CA 1
ATOM 1516 C C . PHE A 1 191 ? -18.600 9.141 13.467 1.00 89.44 191 PHE A C 1
ATOM 1518 O O . PHE A 1 191 ? -19.814 9.336 13.513 1.00 89.44 191 PHE A O 1
ATOM 1525 N N . ARG A 1 192 ? -18.074 8.101 12.820 1.00 86.44 192 ARG A N 1
ATOM 1526 C CA . ARG A 1 192 ? -18.857 7.055 12.149 1.00 86.44 192 ARG A CA 1
ATOM 1527 C C . ARG A 1 192 ? -19.135 5.913 13.118 1.00 86.44 192 ARG A C 1
ATOM 1529 O O . ARG A 1 192 ? -18.438 5.764 14.115 1.00 86.44 192 ARG A O 1
ATOM 1536 N N . ARG A 1 193 ? -20.109 5.065 12.777 1.00 89.94 193 ARG A N 1
ATOM 1537 C CA . ARG A 1 193 ? -20.532 3.922 13.604 1.00 89.94 193 ARG A CA 1
ATOM 1538 C C . ARG A 1 193 ? -19.377 3.012 14.034 1.00 89.94 193 ARG A C 1
ATOM 1540 O O . ARG A 1 193 ? -19.371 2.554 15.169 1.00 89.94 193 ARG A O 1
ATOM 1547 N N . ASN A 1 194 ? -18.442 2.741 13.124 1.00 88.44 194 ASN A N 1
ATOM 1548 C CA . ASN A 1 194 ? -17.296 1.881 13.381 1.00 88.44 194 ASN A CA 1
ATOM 1549 C C . ASN A 1 194 ? -15.992 2.648 13.151 1.00 88.44 194 ASN A C 1
ATOM 1551 O O . ASN A 1 194 ? -15.850 3.364 12.157 1.00 88.44 194 ASN A O 1
ATOM 1555 N N . GLU A 1 195 ? -15.028 2.431 14.039 1.00 90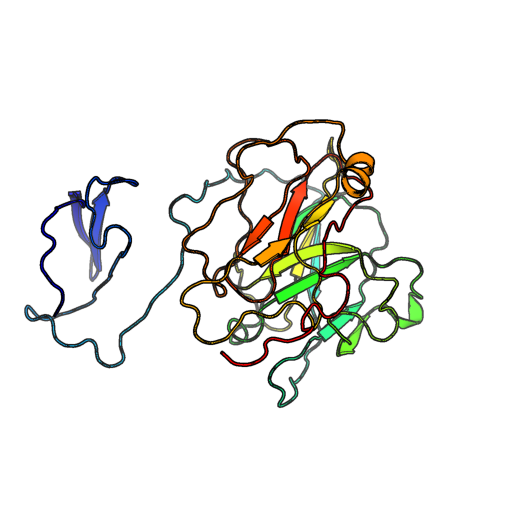.38 195 GLU A N 1
ATOM 1556 C CA . GLU A 1 195 ? -13.628 2.767 13.794 1.00 90.38 195 GLU A CA 1
ATOM 1557 C C . GLU A 1 195 ? -12.993 1.682 12.920 1.00 90.38 195 GLU A C 1
ATOM 1559 O O . GLU A 1 195 ? -13.265 0.492 13.109 1.00 90.38 195 GLU A O 1
ATOM 1564 N N . ALA A 1 196 ? -12.137 2.088 11.985 1.00 88.94 196 ALA A N 1
ATOM 1565 C CA . ALA A 1 196 ? -11.334 1.175 11.181 1.00 88.94 196 ALA A CA 1
ATOM 1566 C C . ALA A 1 196 ? -9.890 1.128 11.697 1.00 88.94 196 ALA A C 1
ATOM 1568 O O . ALA A 1 196 ? -9.382 2.106 12.247 1.00 88.94 196 ALA A O 1
ATOM 1569 N N . SER A 1 197 ? -9.225 -0.003 11.496 1.00 87.88 197 SER A N 1
ATOM 1570 C CA . SER A 1 197 ? -7.803 -0.194 11.779 1.00 87.88 197 SER A CA 1
ATOM 1571 C C . SER A 1 197 ? -7.117 -0.881 10.600 1.00 87.88 197 SER A C 1
ATOM 1573 O O . SER A 1 197 ? -7.781 -1.425 9.717 1.00 87.88 197 SER A O 1
ATOM 1575 N N . LEU A 1 198 ? -5.787 -0.845 10.597 1.00 88.31 198 LEU A N 1
ATOM 1576 C CA . LEU A 1 198 ? -4.939 -1.549 9.645 1.00 88.31 198 LEU A CA 1
ATOM 1577 C C . LEU A 1 198 ? -4.281 -2.740 10.349 1.00 88.31 198 LEU A C 1
ATOM 1579 O O . LEU A 1 198 ? -3.688 -2.582 11.418 1.00 88.31 198 LEU A O 1
ATOM 1583 N N . LEU A 1 199 ? -4.400 -3.924 9.756 1.00 87.25 199 LEU A N 1
ATOM 1584 C CA . LEU A 1 199 ? -3.702 -5.133 10.172 1.00 87.25 199 LEU A CA 1
ATOM 1585 C C . LEU A 1 199 ? -2.609 -5.451 9.150 1.00 87.25 199 LEU A C 1
ATOM 1587 O O . LEU A 1 199 ? -2.903 -5.730 7.991 1.00 87.25 199 LEU A O 1
ATOM 1591 N N . GLU A 1 200 ? -1.357 -5.411 9.591 1.00 87.69 200 GLU A N 1
ATOM 1592 C CA . GLU A 1 200 ? -0.199 -5.911 8.847 1.00 87.69 200 GLU A CA 1
ATOM 1593 C C . GLU A 1 200 ? -0.032 -7.411 9.123 1.00 87.69 200 GLU A C 1
ATOM 1595 O O . GLU A 1 200 ? 0.072 -7.812 10.283 1.00 87.69 200 GLU A O 1
ATOM 1600 N N . ILE A 1 201 ? -0.003 -8.246 8.088 1.00 86.06 201 ILE A N 1
ATOM 1601 C CA . ILE A 1 201 ? 0.185 -9.699 8.219 1.00 86.06 201 ILE A CA 1
ATOM 1602 C C . ILE A 1 201 ? 1.233 -10.222 7.251 1.00 86.06 201 ILE A C 1
ATOM 1604 O O . ILE A 1 201 ? 1.441 -9.641 6.192 1.00 86.06 201 ILE A O 1
ATOM 1608 N N . GLY A 1 202 ? 1.853 -11.350 7.594 1.00 86.50 202 GLY A N 1
ATOM 1609 C CA . GLY A 1 202 ? 2.781 -12.043 6.706 1.00 86.50 202 GLY A CA 1
ATOM 1610 C C . GLY A 1 202 ? 4.074 -12.465 7.396 1.00 86.50 202 GLY A C 1
ATOM 1611 O O . GLY A 1 202 ? 4.057 -12.981 8.518 1.00 86.50 202 GLY A O 1
ATOM 1612 N N . VAL A 1 203 ? 5.201 -12.309 6.706 1.00 83.88 203 VAL A N 1
ATOM 1613 C CA . VAL A 1 203 ? 6.529 -12.691 7.186 1.00 83.88 203 VAL A CA 1
ATOM 1614 C C . VAL A 1 203 ? 7.257 -11.463 7.707 1.00 83.88 203 VAL A C 1
ATOM 1616 O O . VAL A 1 203 ? 7.490 -10.500 6.980 1.00 83.88 203 VAL A O 1
ATOM 1619 N N . THR A 1 204 ? 7.684 -11.507 8.969 1.00 81.31 204 THR A N 1
ATOM 1620 C CA . THR A 1 204 ? 8.510 -10.436 9.531 1.00 81.31 204 THR A CA 1
ATOM 1621 C C . THR A 1 204 ? 9.800 -10.304 8.734 1.00 81.31 204 THR A C 1
ATOM 1623 O O . THR A 1 204 ? 10.531 -11.284 8.591 1.00 81.31 204 THR A O 1
ATOM 1626 N N . ILE A 1 205 ? 10.127 -9.081 8.308 1.00 74.88 205 ILE A N 1
ATOM 1627 C CA . ILE A 1 205 ? 11.401 -8.757 7.653 1.00 74.88 205 ILE A CA 1
ATOM 1628 C C . ILE A 1 205 ? 12.552 -9.214 8.556 1.00 74.88 205 ILE A C 1
ATOM 1630 O O . ILE A 1 205 ? 12.749 -8.695 9.659 1.00 74.88 205 ILE A O 1
ATOM 1634 N N . ASN A 1 206 ? 13.286 -10.229 8.110 1.00 68.75 206 ASN A N 1
ATOM 1635 C CA . ASN A 1 206 ? 14.394 -10.811 8.849 1.00 68.75 206 ASN A CA 1
ATOM 1636 C C . ASN A 1 206 ? 15.398 -11.447 7.871 1.00 68.75 206 ASN A C 1
ATOM 1638 O O . ASN A 1 206 ? 14.980 -11.936 6.824 1.00 68.75 206 ASN A O 1
ATOM 1642 N N . PRO A 1 207 ? 16.696 -11.490 8.216 1.00 67.75 207 PRO A N 1
ATOM 1643 C CA . PRO A 1 207 ? 17.744 -11.980 7.315 1.00 67.75 207 PRO A CA 1
ATOM 1644 C C . PRO A 1 207 ? 17.725 -13.502 7.092 1.00 67.75 207 PRO A C 1
ATOM 1646 O O . PRO A 1 207 ? 18.545 -14.016 6.343 1.00 67.75 207 PRO A O 1
ATOM 1649 N N . TYR A 1 208 ? 16.839 -14.239 7.767 1.00 74.81 208 TYR A N 1
ATOM 1650 C CA . TYR A 1 208 ? 16.705 -15.693 7.644 1.00 74.81 208 TYR A CA 1
ATOM 1651 C C . TYR A 1 208 ? 15.547 -16.106 6.733 1.00 74.81 208 TYR A C 1
ATOM 1653 O O . TYR A 1 208 ? 15.348 -17.297 6.502 1.00 74.81 208 TYR A O 1
ATOM 1661 N N . HIS A 1 209 ? 14.767 -15.146 6.240 1.00 76.81 209 HIS A N 1
ATOM 1662 C CA . HIS A 1 209 ? 13.812 -15.383 5.175 1.00 76.81 209 HIS A CA 1
ATOM 1663 C C . HIS A 1 209 ? 14.544 -15.199 3.846 1.00 76.81 209 HIS A C 1
ATOM 1665 O O . HIS A 1 209 ? 14.827 -14.073 3.455 1.00 76.81 209 HIS A O 1
ATOM 1671 N N . VAL A 1 210 ? 14.908 -16.316 3.219 1.00 74.69 210 VAL A N 1
ATOM 1672 C CA . VAL A 1 210 ? 15.753 -16.346 2.023 1.00 74.69 210 VAL A CA 1
ATOM 1673 C C . VAL A 1 210 ? 15.017 -17.089 0.923 1.00 74.69 210 VAL A C 1
ATOM 1675 O O . VAL A 1 210 ? 14.539 -18.203 1.146 1.00 74.69 210 VAL A O 1
ATOM 1678 N N . ILE A 1 211 ? 14.974 -16.485 -0.260 1.00 77.62 211 ILE A N 1
ATOM 1679 C CA . ILE A 1 211 ? 14.515 -17.132 -1.485 1.00 77.62 211 ILE A CA 1
ATOM 1680 C C . ILE A 1 211 ? 15.744 -17.744 -2.177 1.00 77.62 211 ILE A C 1
ATOM 1682 O O . ILE A 1 211 ? 16.677 -17.007 -2.508 1.00 77.62 211 ILE A O 1
ATOM 1686 N N . PRO A 1 212 ? 15.809 -19.075 -2.372 1.00 79.12 212 PRO A N 1
ATOM 1687 C CA . PRO A 1 212 ? 16.942 -19.696 -3.047 1.00 79.12 212 PRO A CA 1
ATOM 1688 C C . PRO A 1 212 ? 17.084 -19.195 -4.496 1.00 79.12 212 PRO A C 1
ATOM 1690 O O . PRO A 1 212 ? 16.088 -19.150 -5.224 1.00 79.12 212 PRO A O 1
ATOM 1693 N N . PRO A 1 213 ? 18.303 -18.851 -4.949 1.00 78.69 213 PRO A N 1
ATOM 1694 C CA . PRO A 1 213 ? 18.520 -18.406 -6.320 1.00 78.69 213 PRO A CA 1
ATOM 1695 C C . PRO A 1 213 ? 18.271 -19.544 -7.319 1.00 78.69 213 PRO A C 1
ATOM 1697 O O . PRO A 1 213 ? 18.551 -20.708 -7.039 1.00 78.69 213 PRO A O 1
ATOM 1700 N N . GLY A 1 214 ? 17.789 -19.199 -8.515 1.00 78.81 214 GLY A N 1
ATOM 1701 C CA . GLY A 1 214 ? 17.613 -20.146 -9.624 1.00 78.81 214 GLY A CA 1
ATOM 1702 C C . GLY A 1 214 ? 16.319 -20.965 -9.592 1.00 78.81 214 GLY A C 1
ATOM 1703 O O . GLY A 1 214 ? 16.106 -21.782 -10.485 1.00 78.81 214 GLY A O 1
ATOM 1704 N N . LEU A 1 215 ? 15.442 -20.744 -8.608 1.00 76.69 215 LEU A N 1
ATOM 1705 C CA . LEU A 1 215 ? 14.100 -21.319 -8.619 1.00 76.69 215 LEU A CA 1
ATOM 1706 C C . LEU A 1 215 ? 13.164 -20.474 -9.500 1.00 76.69 215 LEU A C 1
ATOM 1708 O O . LEU A 1 215 ? 13.159 -19.252 -9.363 1.00 76.69 215 LEU A O 1
ATOM 1712 N N . PRO A 1 216 ? 12.348 -21.094 -10.376 1.00 74.38 216 PRO A N 1
ATOM 1713 C CA . PRO A 1 216 ? 11.388 -20.364 -11.208 1.00 74.38 216 PRO A CA 1
ATOM 1714 C C . PRO A 1 216 ? 10.229 -19.772 -10.392 1.00 74.38 216 PRO A C 1
ATOM 1716 O O . PRO A 1 216 ? 9.592 -18.827 -10.841 1.00 74.38 216 PRO A O 1
ATOM 1719 N N . ALA A 1 217 ? 9.953 -20.333 -9.211 1.00 77.31 217 ALA A N 1
ATOM 1720 C CA . ALA A 1 217 ? 8.996 -19.822 -8.240 1.00 77.31 217 ALA A CA 1
ATOM 1721 C C . ALA A 1 217 ? 9.356 -20.331 -6.835 1.00 77.31 217 ALA A C 1
ATOM 1723 O O . ALA A 1 217 ? 9.829 -21.461 -6.680 1.00 77.31 217 ALA A O 1
ATOM 1724 N N . PHE A 1 218 ? 9.096 -19.519 -5.811 1.00 75.94 218 PHE A N 1
ATOM 1725 C CA . PHE A 1 218 ? 9.255 -19.890 -4.406 1.00 75.94 218 PHE A CA 1
ATOM 1726 C C . PHE A 1 218 ? 8.075 -19.359 -3.599 1.00 75.94 218 PHE A C 1
ATOM 1728 O O . PHE A 1 218 ? 7.739 -18.191 -3.710 1.00 75.94 218 PHE A O 1
ATOM 1735 N N . ILE A 1 219 ? 7.450 -20.199 -2.774 1.00 80.50 219 ILE A N 1
ATOM 1736 C CA . ILE A 1 219 ? 6.314 -19.784 -1.947 1.00 80.50 219 ILE A CA 1
ATOM 1737 C C . ILE A 1 219 ? 6.839 -19.359 -0.578 1.00 80.50 219 ILE A C 1
ATOM 1739 O O . ILE A 1 219 ? 7.276 -20.188 0.221 1.00 80.50 219 ILE A O 1
ATOM 1743 N N . SER A 1 220 ? 6.770 -18.061 -0.298 1.00 78.38 220 SER A N 1
ATOM 1744 C CA . SER A 1 220 ? 6.908 -17.534 1.054 1.00 78.38 220 SER A CA 1
ATOM 1745 C C . SER A 1 220 ? 5.563 -17.620 1.763 1.00 78.38 220 SER A C 1
ATOM 1747 O O . SER A 1 220 ? 4.568 -17.217 1.175 1.00 78.38 220 SER A O 1
ATOM 1749 N N . SER A 1 221 ? 5.512 -18.110 3.006 1.00 82.25 221 SER A N 1
ATOM 1750 C CA . SER A 1 221 ? 4.278 -18.167 3.803 1.00 82.25 221 SER A CA 1
ATOM 1751 C C . SER A 1 221 ? 4.475 -17.520 5.172 1.00 82.25 221 SER A C 1
ATOM 1753 O O . SER A 1 221 ? 5.366 -17.908 5.933 1.00 82.25 221 SER A O 1
ATOM 1755 N N . GLY A 1 222 ? 3.618 -16.559 5.507 1.00 82.25 222 GLY A N 1
ATOM 1756 C CA . GLY A 1 222 ? 3.524 -15.945 6.827 1.00 82.25 222 GLY A CA 1
ATOM 1757 C C . GLY A 1 222 ? 2.247 -16.358 7.547 1.00 82.25 222 GLY A C 1
ATOM 1758 O O . GLY A 1 222 ? 1.217 -16.494 6.907 1.00 82.25 222 GLY A O 1
ATOM 1759 N N . TYR A 1 223 ? 2.288 -16.532 8.867 1.00 82.88 223 TYR A N 1
ATOM 1760 C CA . TYR A 1 223 ? 1.180 -17.086 9.649 1.00 82.88 223 TYR A CA 1
ATOM 1761 C C . TYR A 1 223 ? 0.735 -16.153 10.771 1.00 82.88 223 TYR A C 1
ATOM 1763 O O . TYR A 1 223 ? 1.560 -15.584 11.491 1.00 82.88 223 TYR A O 1
ATOM 1771 N N . CYS A 1 224 ? -0.579 -16.089 10.984 1.00 80.75 224 CYS A N 1
ATOM 1772 C CA . CYS A 1 224 ? -1.182 -15.441 12.137 1.00 80.75 224 CYS A CA 1
ATOM 1773 C C . CYS A 1 224 ? -1.810 -16.483 13.069 1.00 80.75 224 CYS A C 1
ATOM 1775 O O . CYS A 1 224 ? -2.856 -17.048 12.770 1.00 80.75 224 CYS A O 1
ATOM 1777 N N . THR A 1 225 ? -1.159 -16.767 14.200 1.00 78.56 225 THR A N 1
ATOM 1778 C CA . THR A 1 225 ? -1.649 -17.799 15.133 1.00 78.56 225 THR A CA 1
ATOM 1779 C C . THR A 1 225 ? -2.961 -17.399 15.805 1.00 78.56 225 THR A C 1
ATOM 1781 O O . THR A 1 225 ? -3.151 -16.228 16.145 1.00 78.56 225 THR A O 1
ATOM 1784 N N . ASP A 1 226 ? -3.792 -18.390 16.138 1.00 72.94 226 ASP A N 1
ATOM 1785 C CA . ASP A 1 226 ? -5.016 -18.212 16.929 1.00 72.94 226 ASP A CA 1
ATOM 1786 C C . ASP A 1 226 ? -4.769 -17.440 18.220 1.00 72.94 226 ASP A C 1
ATOM 1788 O O . ASP A 1 226 ? -5.585 -16.624 18.622 1.00 72.94 226 ASP A O 1
ATOM 1792 N N . ARG A 1 227 ? -3.618 -17.630 18.870 1.00 76.25 227 ARG A N 1
ATOM 1793 C CA . ARG A 1 227 ? -3.263 -16.859 20.066 1.00 76.25 227 ARG A CA 1
ATOM 1794 C C . ARG A 1 227 ? -3.136 -15.362 19.776 1.00 76.25 227 ARG A C 1
ATOM 1796 O O . ARG A 1 227 ? -3.568 -14.558 20.588 1.00 76.25 227 ARG A O 1
ATOM 1803 N N . CYS A 1 228 ? -2.529 -14.992 18.651 1.00 76.44 228 CYS A N 1
ATOM 1804 C CA . CYS A 1 228 ? -2.362 -13.591 18.275 1.00 76.44 228 CYS A CA 1
ATOM 1805 C C . CYS A 1 228 ? -3.682 -12.984 17.793 1.00 76.44 228 CYS A C 1
ATOM 1807 O O . CYS A 1 228 ? -3.992 -11.844 18.132 1.00 76.44 228 CYS A O 1
ATOM 1809 N N . ILE A 1 229 ? -4.471 -13.752 17.035 1.00 74.12 229 ILE A N 1
ATOM 1810 C CA . ILE A 1 229 ? -5.702 -13.243 16.441 1.00 74.12 229 ILE A CA 1
ATOM 1811 C C . ILE A 1 229 ? -6.917 -13.353 17.359 1.00 74.12 229 ILE A C 1
ATOM 1813 O O . ILE A 1 229 ? -7.837 -12.566 17.198 1.00 74.12 229 ILE A O 1
ATOM 1817 N N . SER A 1 230 ? -6.937 -14.258 18.342 1.00 66.06 230 SER A N 1
ATOM 1818 C CA . SER A 1 230 ? -8.043 -14.394 19.309 1.00 66.06 230 SER A CA 1
ATOM 1819 C C . SER A 1 230 ? -8.239 -13.138 20.158 1.00 66.06 230 SER A C 1
ATOM 1821 O O . SER A 1 230 ? -9.355 -12.854 20.591 1.00 66.06 230 SER A O 1
ATOM 1823 N N . GLU A 1 231 ? -7.187 -12.331 20.329 1.00 60.78 231 GLU A N 1
ATOM 1824 C CA . GLU A 1 231 ? -7.274 -10.991 20.921 1.00 60.78 231 GLU A CA 1
ATOM 1825 C C . GLU A 1 231 ? -8.024 -9.985 20.017 1.00 60.78 231 GLU A C 1
ATOM 1827 O O . GLU A 1 231 ? -8.541 -8.974 20.500 1.00 60.78 231 GLU A O 1
ATOM 1832 N N . ALA A 1 232 ? -8.125 -10.256 18.710 1.00 59.00 232 ALA A N 1
ATOM 1833 C CA . ALA A 1 232 ? -8.788 -9.418 17.710 1.00 59.00 232 ALA A CA 1
ATOM 1834 C C . ALA A 1 232 ? -10.134 -9.976 17.205 1.00 59.00 232 ALA A C 1
ATOM 1836 O O . ALA A 1 232 ? -11.065 -9.199 16.982 1.00 59.00 232 ALA A O 1
ATOM 1837 N N . LEU A 1 233 ? -10.257 -11.291 17.010 1.00 61.28 233 LEU A N 1
ATOM 1838 C CA . LEU A 1 233 ? -11.309 -11.950 16.230 1.00 61.28 233 LEU A CA 1
ATOM 1839 C C . LEU A 1 233 ? -11.770 -13.236 16.945 1.00 61.28 233 LEU A C 1
ATOM 1841 O O . LEU A 1 233 ? -10.957 -14.052 17.374 1.00 61.28 233 LEU A O 1
ATOM 1845 N N . LYS A 1 234 ? -13.088 -13.408 17.127 1.00 51.56 234 LYS A N 1
ATOM 1846 C CA . LYS A 1 234 ? -13.666 -14.594 17.789 1.00 51.56 234 LYS A CA 1
ATOM 1847 C C . LYS A 1 234 ? -13.712 -15.779 16.813 1.00 51.56 234 LYS A C 1
ATOM 1849 O O . LYS A 1 234 ? -14.257 -15.623 15.733 1.00 51.56 234 LYS A O 1
ATOM 1854 N N . HIS A 1 235 ? -13.200 -16.928 17.263 1.00 50.25 235 HIS A N 1
ATOM 1855 C CA . HIS A 1 235 ? -13.377 -18.309 16.774 1.00 50.25 235 HIS A CA 1
ATOM 1856 C C . HIS A 1 235 ? -13.655 -18.592 15.274 1.00 50.25 235 HIS A C 1
ATOM 1858 O O . HIS A 1 235 ? -14.707 -18.255 14.739 1.00 50.25 235 HIS A O 1
ATOM 1864 N N . SER A 1 236 ? -12.832 -19.519 14.760 1.00 52.09 236 SER A N 1
ATOM 1865 C CA . SER A 1 236 ? -13.180 -20.748 14.003 1.00 52.09 236 SER A CA 1
ATOM 1866 C C . SER A 1 236 ? -13.027 -20.797 12.475 1.00 52.09 236 SER A C 1
ATOM 1868 O O . SER A 1 236 ? -13.397 -19.871 11.767 1.00 52.09 236 SER A O 1
ATOM 1870 N N . ASN A 1 237 ? -12.560 -21.983 12.046 1.00 56.03 237 ASN A N 1
ATOM 1871 C CA . ASN A 1 237 ? -12.543 -22.670 10.744 1.00 56.03 237 ASN A CA 1
ATOM 1872 C C . ASN A 1 237 ? -11.891 -21.986 9.530 1.00 56.03 237 ASN A C 1
ATOM 1874 O O . ASN A 1 237 ? -12.229 -20.854 9.187 1.00 56.03 237 ASN A O 1
ATOM 1878 N N . VAL A 1 238 ? -11.029 -22.772 8.860 1.00 50.59 238 VAL A N 1
ATOM 1879 C CA . VAL A 1 238 ? -10.366 -22.497 7.571 1.00 50.59 238 VAL A CA 1
ATOM 1880 C C . VAL A 1 238 ? -11.395 -22.007 6.551 1.00 50.59 238 VAL A C 1
ATOM 1882 O O . VAL A 1 238 ? -12.482 -22.579 6.443 1.00 50.59 238 VAL A O 1
ATOM 1885 N N . GLN A 1 239 ? -11.066 -20.928 5.848 1.00 57.94 239 GLN A N 1
ATOM 1886 C CA . GLN A 1 239 ? -11.932 -20.265 4.876 1.00 57.94 239 GLN A CA 1
ATOM 1887 C C . GLN A 1 239 ? -11.161 -20.039 3.567 1.00 57.94 239 GLN A C 1
ATOM 1889 O O . GLN A 1 239 ? -9.937 -20.140 3.542 1.00 57.94 239 GLN A O 1
ATOM 1894 N N . GLU A 1 240 ? -11.896 -19.740 2.496 1.00 61.00 240 GLU A N 1
ATOM 1895 C CA . GLU A 1 240 ? -11.359 -19.281 1.212 1.00 61.00 240 GLU A CA 1
ATOM 1896 C C . GLU A 1 240 ? -10.370 -18.105 1.372 1.00 61.00 240 GLU A C 1
ATOM 1898 O O . GLU A 1 240 ? -10.518 -17.304 2.306 1.00 61.00 240 GLU A O 1
ATOM 1903 N N . PRO A 1 241 ? -9.390 -17.955 0.459 1.00 66.88 241 PRO A N 1
ATOM 1904 C CA . PRO A 1 241 ? -8.430 -16.856 0.495 1.00 66.88 241 PRO A CA 1
ATOM 1905 C C . PRO A 1 241 ? -9.125 -15.489 0.540 1.00 66.88 241 PRO A C 1
ATOM 1907 O O . PRO A 1 241 ? -9.994 -15.203 -0.281 1.00 66.88 241 PRO A O 1
ATOM 1910 N N . LEU A 1 242 ? -8.705 -14.607 1.459 1.00 74.44 242 LEU A N 1
ATOM 1911 C CA . LEU A 1 242 ? -9.241 -13.237 1.526 1.00 74.44 242 LEU A CA 1
ATOM 1912 C C . LEU A 1 242 ? -8.970 -12.459 0.231 1.00 74.44 242 LEU A C 1
ATOM 1914 O O . LEU A 1 242 ? -9.815 -11.700 -0.232 1.00 74.44 242 LEU A O 1
ATOM 1918 N N . ALA A 1 243 ? -7.784 -12.648 -0.346 1.00 76.75 243 ALA A N 1
ATOM 1919 C CA . ALA A 1 243 ? -7.376 -12.088 -1.625 1.00 76.75 243 ALA A CA 1
ATOM 1920 C C . ALA A 1 243 ? -6.482 -13.090 -2.357 1.00 76.75 243 ALA A C 1
ATOM 1922 O O . ALA A 1 243 ? -5.691 -13.792 -1.726 1.00 76.75 243 ALA A O 1
ATOM 1923 N N . TYR A 1 244 ? -6.567 -13.104 -3.685 1.00 77.50 244 TYR A N 1
ATOM 1924 C CA . TYR A 1 244 ? -5.679 -13.874 -4.547 1.00 77.50 244 TYR A CA 1
ATOM 1925 C C . TYR A 1 244 ? -5.299 -13.033 -5.767 1.00 77.50 244 TYR A C 1
ATOM 1927 O O . TYR A 1 244 ? -6.170 -12.483 -6.441 1.00 77.50 244 TYR A O 1
ATOM 1935 N N . GLU A 1 245 ? -3.999 -12.909 -6.030 1.00 76.50 245 GLU A N 1
ATOM 1936 C CA . GLU A 1 245 ? -3.468 -12.157 -7.166 1.00 76.50 245 GLU A CA 1
ATOM 1937 C C . GLU A 1 245 ? -2.283 -12.913 -7.786 1.00 76.50 245 GLU A C 1
ATOM 1939 O O . GLU A 1 245 ? -1.141 -12.733 -7.366 1.00 76.50 245 GLU A O 1
ATOM 1944 N N . PRO A 1 246 ? -2.534 -13.788 -8.774 1.00 76.25 246 PRO A N 1
ATOM 1945 C CA . PRO A 1 246 ? -1.481 -14.589 -9.397 1.00 76.25 246 PRO A CA 1
ATOM 1946 C C . PRO A 1 246 ? -0.581 -13.771 -10.332 1.00 76.25 246 PRO A C 1
ATOM 1948 O O . PRO A 1 246 ? 0.542 -14.177 -10.609 1.00 76.25 246 PRO A O 1
ATOM 1951 N N . ALA A 1 247 ? -1.065 -12.621 -10.812 1.00 79.44 247 ALA A N 1
ATOM 1952 C CA . ALA A 1 247 ? -0.347 -11.703 -11.696 1.00 79.44 247 ALA A CA 1
ATOM 1953 C C . ALA A 1 247 ? 0.071 -10.417 -10.960 1.00 79.44 247 ALA A C 1
ATOM 1955 O O . ALA A 1 247 ? -0.049 -9.316 -11.497 1.00 79.44 247 ALA A O 1
ATOM 1956 N N . TYR A 1 248 ? 0.498 -10.556 -9.703 1.00 79.75 248 TYR A N 1
ATOM 1957 C CA . TYR A 1 248 ? 0.957 -9.435 -8.889 1.00 79.75 248 TYR A CA 1
ATOM 1958 C C . TYR A 1 248 ? 2.198 -8.787 -9.517 1.00 79.75 248 TYR A C 1
ATOM 1960 O O . TYR A 1 248 ? 3.142 -9.475 -9.900 1.00 79.75 248 TYR A O 1
ATOM 1968 N N . ASP A 1 249 ? 2.208 -7.4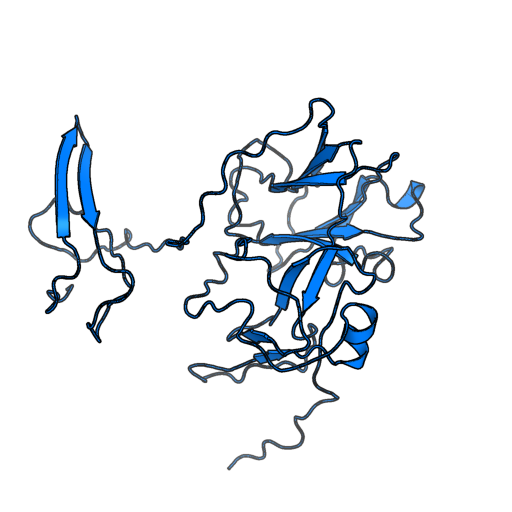57 -9.596 1.00 81.31 249 ASP A N 1
ATOM 1969 C CA . ASP A 1 249 ? 3.351 -6.674 -10.063 1.00 81.31 249 ASP A CA 1
ATOM 1970 C C . ASP A 1 249 ? 3.831 -5.774 -8.927 1.00 81.31 249 ASP A C 1
ATOM 1972 O O . ASP A 1 249 ? 3.099 -4.915 -8.434 1.00 81.31 249 ASP A O 1
ATOM 1976 N N . PHE A 1 250 ? 5.093 -5.928 -8.530 1.00 79.31 250 PHE A N 1
ATOM 1977 C CA . PHE A 1 250 ? 5.697 -5.114 -7.477 1.00 79.31 250 PHE A CA 1
ATOM 1978 C C . PHE A 1 250 ? 5.718 -3.610 -7.809 1.00 79.31 250 PHE A C 1
ATOM 1980 O O . PHE A 1 250 ? 5.818 -2.794 -6.894 1.00 79.31 250 PHE A O 1
ATOM 1987 N N . ASN A 1 251 ? 5.581 -3.229 -9.084 1.00 81.00 251 ASN A N 1
ATOM 1988 C CA . ASN A 1 251 ? 5.458 -1.839 -9.534 1.00 81.00 251 ASN A CA 1
ATOM 1989 C C . ASN A 1 251 ? 4.002 -1.339 -9.587 1.00 81.00 251 ASN A C 1
ATOM 1991 O O . ASN A 1 251 ? 3.761 -0.189 -9.973 1.00 81.00 251 ASN A O 1
ATOM 1995 N N . PHE A 1 252 ? 3.031 -2.181 -9.224 1.00 83.56 252 PHE A N 1
ATOM 1996 C CA . PHE A 1 252 ? 1.610 -1.857 -9.199 1.00 83.56 252 PHE A CA 1
ATOM 1997 C C . PHE A 1 252 ? 0.910 -2.473 -7.978 1.00 83.56 252 PHE A C 1
ATOM 1999 O O . PHE A 1 252 ? 0.288 -3.528 -8.027 1.00 83.56 252 PHE A O 1
ATOM 2006 N N . GLN A 1 253 ? 0.986 -1.747 -6.870 1.00 85.00 253 GLN A N 1
ATOM 2007 C CA . GLN A 1 253 ? 0.439 -2.092 -5.566 1.00 85.00 253 GLN A CA 1
ATOM 2008 C C . GLN A 1 253 ? -0.667 -1.092 -5.210 1.00 85.00 253 GLN A C 1
ATOM 2010 O O . GLN A 1 253 ? -0.408 0.054 -4.831 1.00 85.00 253 GLN A O 1
ATOM 2015 N N . GLU A 1 254 ? -1.924 -1.503 -5.352 1.00 82.69 254 GLU A N 1
ATOM 2016 C CA . GLU A 1 254 ? -3.086 -0.666 -5.049 1.00 82.69 254 GLU A CA 1
ATOM 2017 C C . GLU A 1 254 ? -3.906 -1.224 -3.883 1.00 82.69 254 GLU A C 1
ATOM 2019 O O . GLU A 1 254 ? -3.914 -2.422 -3.603 1.00 82.69 254 GLU A O 1
ATOM 2024 N N . LEU A 1 255 ? -4.653 -0.343 -3.218 1.00 81.38 255 LEU A N 1
ATOM 2025 C CA . LEU A 1 255 ? -5.658 -0.773 -2.257 1.00 81.38 255 LEU A CA 1
ATOM 2026 C C . LEU A 1 255 ? -6.912 -1.206 -2.999 1.00 81.38 255 LEU A C 1
ATOM 2028 O O . LEU A 1 255 ? -7.517 -0.421 -3.731 1.00 81.38 255 LEU A O 1
ATOM 2032 N N . ARG A 1 256 ? -7.320 -2.448 -2.756 1.00 78.81 256 ARG A N 1
ATOM 2033 C CA . ARG A 1 256 ? -8.538 -3.022 -3.318 1.00 78.81 256 ARG A CA 1
ATOM 2034 C C . ARG A 1 256 ? -9.586 -3.180 -2.233 1.00 78.81 256 ARG A C 1
ATOM 2036 O O . ARG A 1 256 ? -9.300 -3.631 -1.128 1.00 78.81 256 ARG A O 1
ATOM 2043 N N . SER A 1 257 ? -10.814 -2.799 -2.558 1.00 76.25 257 SER A N 1
ATOM 2044 C CA . SER A 1 257 ? -11.967 -3.125 -1.728 1.00 76.25 257 SER A CA 1
ATOM 2045 C C . SER A 1 257 ? -12.389 -4.562 -2.005 1.00 76.25 257 SER A C 1
ATOM 2047 O O . SER A 1 257 ? -12.498 -4.957 -3.167 1.00 76.25 257 SER A O 1
ATOM 2049 N N . PHE A 1 258 ? -12.662 -5.325 -0.949 1.00 71.62 258 PHE A N 1
ATOM 2050 C CA . PHE A 1 258 ? -13.249 -6.650 -1.106 1.00 71.62 258 PHE A CA 1
ATOM 2051 C C . PHE A 1 258 ? -14.653 -6.549 -1.714 1.00 71.62 258 PHE A C 1
ATOM 2053 O O . PHE A 1 258 ? -15.365 -5.571 -1.457 1.00 71.62 258 PHE A O 1
ATOM 2060 N N . PRO A 1 259 ? -15.069 -7.535 -2.531 1.00 63.59 259 PRO A N 1
ATOM 2061 C CA . PRO A 1 259 ? -16.394 -7.527 -3.127 1.00 63.59 259 PRO A CA 1
ATOM 2062 C C . PRO A 1 259 ? -17.521 -7.501 -2.095 1.00 63.59 259 PRO A C 1
ATOM 2064 O O . PRO A 1 259 ? -18.532 -6.850 -2.364 1.00 63.59 259 PRO A O 1
ATOM 2067 N N . GLU A 1 260 ? -17.310 -8.168 -0.958 1.00 66.06 260 GLU A N 1
ATOM 2068 C CA . GLU A 1 260 ? -18.207 -8.276 0.192 1.00 66.06 260 GLU A CA 1
ATOM 2069 C C . GLU A 1 260 ? -17.403 -8.190 1.500 1.00 66.06 260 GLU A C 1
ATOM 2071 O O . GLU A 1 260 ? -16.207 -8.505 1.536 1.00 66.06 260 GLU A O 1
ATOM 2076 N N . GLU A 1 261 ? -18.053 -7.760 2.585 1.00 66.31 261 GLU A N 1
ATOM 2077 C CA . GLU A 1 261 ? -17.443 -7.754 3.918 1.00 66.31 261 GLU A CA 1
ATOM 2078 C C . GLU A 1 261 ? -17.098 -9.186 4.342 1.00 66.31 261 GLU A C 1
ATOM 2080 O O . GLU A 1 261 ? -17.981 -9.997 4.617 1.00 66.31 261 GLU A O 1
ATOM 2085 N N . THR A 1 262 ? -15.804 -9.495 4.413 1.00 65.12 262 THR A N 1
ATOM 2086 C CA . THR A 1 262 ? -15.335 -10.835 4.774 1.00 65.12 262 THR A CA 1
ATOM 2087 C C . THR A 1 262 ? -14.793 -10.827 6.205 1.00 65.12 262 THR A C 1
ATOM 2089 O O . THR A 1 262 ? -13.914 -10.017 6.516 1.00 65.12 262 THR A O 1
ATOM 2092 N N . PRO A 1 263 ? -15.288 -11.701 7.103 1.00 57.47 263 PRO A N 1
ATOM 2093 C CA . PRO A 1 263 ? -14.711 -11.852 8.431 1.00 57.47 263 PRO A CA 1
ATOM 2094 C C . PRO A 1 263 ? -13.246 -12.272 8.318 1.00 57.47 263 PRO A C 1
ATOM 2096 O O . PRO A 1 263 ? -12.932 -13.268 7.674 1.00 57.47 263 PRO A O 1
ATOM 2099 N N . ILE A 1 264 ? -12.348 -11.543 8.977 1.00 54.62 264 ILE A N 1
ATOM 2100 C CA . ILE A 1 264 ? -10.949 -11.962 9.063 1.00 54.62 264 ILE A CA 1
ATOM 2101 C C . ILE A 1 264 ? -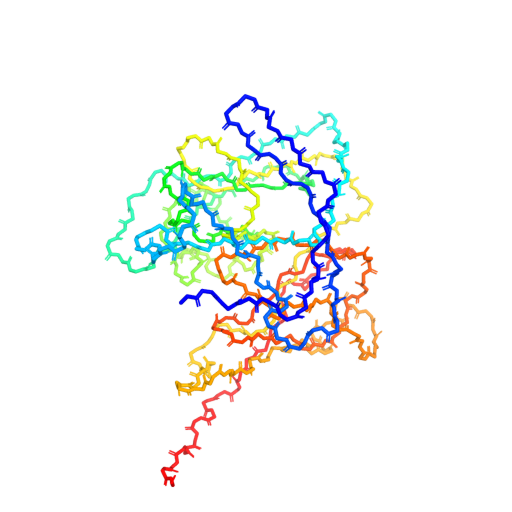10.880 -13.170 10.002 1.00 54.62 264 ILE A C 1
ATOM 2103 O O . ILE A 1 264 ? -11.425 -13.146 11.111 1.00 54.62 264 ILE A O 1
ATOM 2107 N N . ARG A 1 265 ? -10.203 -14.225 9.557 1.00 54.03 265 ARG A N 1
ATOM 2108 C CA . ARG A 1 265 ? -9.952 -15.451 10.317 1.00 54.03 265 ARG A CA 1
ATOM 2109 C C . ARG A 1 265 ? -8.449 -15.746 10.344 1.00 54.03 265 ARG A C 1
ATOM 2111 O O . ARG A 1 265 ? -7.724 -15.219 9.500 1.00 54.03 265 ARG A O 1
ATOM 2118 N N . PRO A 1 266 ? -7.963 -16.523 11.325 1.00 44.00 266 PRO A N 1
ATOM 2119 C CA . PRO A 1 266 ? -6.573 -16.959 11.341 1.00 44.00 266 PRO A CA 1
ATOM 2120 C C . PRO A 1 266 ? -6.301 -17.871 10.145 1.00 44.00 266 PRO A C 1
ATOM 2122 O O . PRO A 1 266 ? -6.810 -18.987 10.098 1.00 44.00 266 PRO A O 1
ATOM 2125 N N . ASP A 1 267 ? -5.494 -17.397 9.200 1.00 46.19 267 ASP A N 1
ATOM 2126 C CA . ASP A 1 267 ? -4.763 -18.254 8.271 1.00 46.19 267 ASP A CA 1
ATOM 2127 C C . ASP A 1 267 ? -3.506 -17.538 7.754 1.00 46.19 267 ASP A C 1
ATOM 2129 O O . ASP A 1 267 ? -3.283 -16.348 8.021 1.00 46.19 267 ASP A O 1
ATOM 2133 N N . GLY A 1 268 ? -2.639 -18.297 7.090 1.00 44.94 268 GLY A N 1
ATOM 2134 C CA . GLY A 1 268 ? -1.407 -17.812 6.502 1.00 44.94 268 GLY A CA 1
ATOM 2135 C C . GLY A 1 268 ? -1.601 -17.127 5.151 1.00 44.94 268 GLY A C 1
ATOM 2136 O O . GLY A 1 268 ? -2.502 -17.445 4.383 1.00 44.94 268 GLY A O 1
ATOM 2137 N N . PHE A 1 269 ? -0.714 -16.183 4.853 1.00 49.81 269 PHE A N 1
ATOM 2138 C CA . PHE A 1 269 ? -0.628 -15.490 3.569 1.00 49.81 269 PHE A CA 1
ATOM 2139 C C . PHE A 1 269 ? 0.620 -15.962 2.852 1.00 49.81 269 PHE A C 1
ATOM 2141 O O . PHE A 1 269 ? 1.652 -16.145 3.502 1.00 49.81 269 PHE A O 1
ATOM 2148 N N . SER A 1 270 ? 0.538 -16.131 1.532 1.00 43.16 270 SER A N 1
ATOM 2149 C CA . SER A 1 270 ? 1.697 -16.489 0.724 1.00 43.16 270 SER A CA 1
ATOM 2150 C C . SER A 1 270 ? 1.970 -15.524 -0.419 1.00 43.16 270 SER A C 1
ATOM 2152 O O . SER A 1 270 ? 1.037 -15.119 -1.109 1.00 43.16 270 SER A O 1
ATOM 2154 N N . THR A 1 271 ? 3.245 -15.212 -0.653 1.00 51.59 271 THR A N 1
ATOM 2155 C CA . THR A 1 271 ? 3.726 -14.423 -1.801 1.00 51.59 271 THR A CA 1
ATOM 2156 C C . THR A 1 271 ? 4.912 -15.116 -2.474 1.00 51.59 271 THR A C 1
ATOM 2158 O O . THR A 1 271 ? 5.536 -15.997 -1.877 1.00 51.59 271 THR A O 1
ATOM 2161 N N . LEU A 1 272 ? 5.216 -14.732 -3.720 1.00 45.59 272 LEU A N 1
ATOM 2162 C CA . LEU A 1 272 ? 6.289 -15.343 -4.518 1.00 45.59 272 LEU A CA 1
ATOM 2163 C C . LEU A 1 272 ? 7.638 -14.588 -4.483 1.00 45.59 272 LEU A C 1
ATOM 2165 O O . LEU A 1 272 ? 8.645 -15.157 -4.891 1.00 45.59 272 LEU A O 1
ATOM 2169 N N . ASP A 1 273 ? 7.675 -13.360 -3.947 1.00 50.75 273 ASP A N 1
ATOM 2170 C CA . ASP A 1 273 ? 8.844 -12.459 -3.979 1.00 50.75 273 ASP A CA 1
ATOM 2171 C C . ASP A 1 273 ? 9.240 -11.913 -2.583 1.00 50.75 273 ASP A C 1
ATOM 2173 O O . ASP A 1 273 ? 8.520 -12.105 -1.595 1.00 50.75 273 ASP A O 1
ATOM 2177 N N . GLU A 1 274 ? 10.409 -11.254 -2.472 1.00 69.06 274 GLU A N 1
ATOM 2178 C CA . GLU A 1 274 ? 10.933 -10.746 -1.190 1.00 69.06 274 GLU A CA 1
ATOM 2179 C C . GLU A 1 274 ? 10.054 -9.642 -0.561 1.00 69.06 274 GLU A C 1
ATOM 2181 O O . GLU A 1 274 ? 9.619 -8.700 -1.216 1.00 69.06 274 GLU A O 1
ATOM 2186 N N . MET A 1 275 ? 9.867 -9.759 0.764 1.00 73.25 275 MET A N 1
ATOM 2187 C CA . MET A 1 275 ? 8.768 -9.220 1.589 1.00 73.25 275 MET A CA 1
ATOM 2188 C C . MET A 1 275 ? 7.392 -9.838 1.276 1.00 73.25 275 MET A C 1
ATOM 2190 O O . MET A 1 275 ? 6.682 -9.432 0.367 1.00 73.25 275 MET A O 1
ATOM 2194 N N . CYS A 1 276 ? 6.970 -10.776 2.130 1.00 79.19 276 CYS A N 1
ATOM 2195 C CA . CYS A 1 276 ? 5.620 -11.341 2.138 1.00 79.19 276 CYS A CA 1
ATOM 2196 C C . CYS A 1 276 ? 4.768 -10.579 3.155 1.00 79.19 276 CYS A C 1
ATOM 2198 O O . CYS A 1 276 ? 4.731 -10.967 4.322 1.00 79.19 276 CYS A O 1
ATOM 2200 N N . VAL A 1 277 ? 4.130 -9.478 2.753 1.00 83.50 277 VAL A N 1
ATOM 2201 C CA . VAL A 1 277 ? 3.303 -8.651 3.649 1.00 83.50 277 VAL A CA 1
ATOM 2202 C C . VAL A 1 277 ? 1.989 -8.276 2.971 1.00 83.50 277 VAL A C 1
ATOM 2204 O O . VAL A 1 277 ? 1.980 -7.885 1.809 1.00 83.50 277 VAL A O 1
ATOM 2207 N N . ALA A 1 278 ? 0.885 -8.348 3.711 1.00 85.94 278 ALA A N 1
ATOM 2208 C CA . ALA A 1 278 ? -0.407 -7.811 3.305 1.00 85.94 278 ALA A CA 1
ATOM 2209 C C . ALA A 1 278 ? -0.928 -6.803 4.340 1.00 85.94 278 ALA A C 1
ATOM 2211 O O . ALA A 1 278 ? -0.743 -6.961 5.550 1.00 85.94 278 ALA A O 1
ATOM 2212 N N . TYR A 1 279 ? -1.594 -5.761 3.844 1.00 87.25 279 TYR A N 1
ATOM 2213 C CA . TYR A 1 279 ? -2.203 -4.702 4.644 1.00 87.25 279 TYR A CA 1
ATOM 2214 C C . TYR A 1 279 ? -3.723 -4.780 4.516 1.00 87.25 279 TYR A C 1
ATOM 2216 O O . TYR A 1 279 ? -4.279 -4.488 3.459 1.00 87.25 279 TYR A O 1
ATOM 2224 N N . ILE A 1 280 ? -4.402 -5.163 5.598 1.00 87.38 280 ILE A N 1
ATOM 2225 C CA . ILE A 1 280 ? -5.859 -5.319 5.618 1.00 87.38 280 ILE A CA 1
ATOM 2226 C C . ILE A 1 280 ? -6.489 -4.198 6.439 1.00 87.38 280 ILE A C 1
ATOM 2228 O O . ILE A 1 280 ? -6.265 -4.095 7.645 1.00 87.38 280 ILE A O 1
ATOM 2232 N N . TYR A 1 281 ? -7.317 -3.376 5.795 1.00 87.81 281 TYR A N 1
ATOM 2233 C CA . TYR A 1 281 ? -8.201 -2.447 6.495 1.00 87.81 281 TYR A CA 1
ATOM 2234 C C . TYR A 1 281 ? -9.445 -3.180 6.990 1.00 87.81 281 TYR A C 1
ATOM 2236 O O . TYR A 1 281 ? -10.112 -3.863 6.216 1.00 87.81 281 TYR A O 1
ATOM 2244 N N . PHE A 1 282 ? -9.773 -3.027 8.271 1.00 85.69 282 PHE A N 1
ATOM 2245 C CA . PHE A 1 282 ? -10.881 -3.749 8.890 1.00 85.69 282 PHE A CA 1
ATOM 2246 C C . PHE A 1 282 ? -11.593 -2.929 9.960 1.00 85.69 282 PHE A C 1
ATOM 2248 O O . PHE A 1 282 ? -11.030 -1.997 10.536 1.00 85.69 282 PHE A O 1
ATOM 2255 N N . TYR A 1 283 ? -12.835 -3.306 10.252 1.00 86.56 283 TYR A N 1
ATOM 2256 C CA . TYR A 1 283 ? -13.631 -2.765 11.348 1.00 86.56 283 TYR A CA 1
ATOM 2257 C C . TYR A 1 283 ? -14.469 -3.870 12.014 1.00 86.56 283 TYR A C 1
ATOM 2259 O O . TYR A 1 283 ? -14.770 -4.875 11.373 1.00 86.56 283 TYR A O 1
ATOM 2267 N N . PRO A 1 284 ? -14.880 -3.701 13.286 1.00 88.00 284 PRO A N 1
ATOM 2268 C CA . PRO A 1 284 ? -14.492 -2.616 14.189 1.00 88.00 284 PRO A CA 1
ATOM 2269 C C . PRO A 1 284 ? -13.014 -2.711 14.587 1.00 88.00 284 PRO A C 1
ATOM 2271 O O . PRO A 1 284 ? -12.466 -3.809 14.699 1.00 88.00 284 PRO A O 1
ATOM 2274 N N . ALA A 1 285 ? -12.381 -1.561 14.817 1.00 86.56 285 ALA A N 1
ATOM 2275 C CA . ALA A 1 285 ? -10.971 -1.467 15.171 1.00 86.56 285 ALA A CA 1
ATOM 2276 C C . ALA A 1 285 ? -10.615 -2.345 16.384 1.00 86.56 285 ALA A C 1
ATOM 2278 O O . ALA A 1 285 ? -11.351 -2.438 17.373 1.00 86.56 285 ALA A O 1
ATOM 2279 N N . LYS A 1 286 ? -9.449 -2.993 16.307 1.00 84.56 286 LYS A N 1
ATOM 2280 C CA . LYS A 1 286 ? -8.868 -3.818 17.374 1.00 84.56 286 LYS A CA 1
ATOM 2281 C C . LYS A 1 286 ? -7.451 -3.355 17.680 1.00 84.56 286 LYS A C 1
ATOM 2283 O O . LYS A 1 286 ? -6.822 -2.666 16.882 1.00 84.56 286 LYS A O 1
ATOM 2288 N N . LYS A 1 287 ? -6.944 -3.756 18.850 1.00 82.06 287 LYS A N 1
ATOM 2289 C CA . LYS A 1 287 ? -5.583 -3.417 19.298 1.00 82.06 287 LYS A CA 1
ATOM 2290 C C . LYS A 1 287 ? -4.488 -4.135 18.504 1.00 82.06 287 LYS A C 1
ATOM 2292 O O . LYS A 1 287 ? -3.356 -3.662 18.494 1.00 82.06 287 LYS A O 1
ATOM 2297 N N . VAL A 1 288 ? -4.812 -5.257 17.861 1.00 82.44 288 VAL A N 1
ATOM 2298 C CA . VAL A 1 288 ? -3.869 -5.997 17.019 1.00 82.44 288 VAL A CA 1
ATOM 2299 C C . VAL A 1 288 ? -3.706 -5.253 15.697 1.00 82.44 288 VAL A C 1
ATOM 2301 O O . VAL A 1 288 ? -4.660 -5.124 14.935 1.00 82.44 288 VAL A O 1
ATOM 2304 N N . THR A 1 289 ? -2.498 -4.754 15.446 1.00 84.06 289 THR A N 1
ATOM 2305 C CA . THR A 1 289 ? -2.141 -4.032 14.211 1.00 84.06 289 THR A CA 1
ATOM 2306 C C . THR A 1 289 ? -1.083 -4.752 13.387 1.00 84.06 289 THR A C 1
ATOM 2308 O O . THR A 1 289 ? -0.805 -4.358 12.261 1.00 84.06 289 THR A O 1
ATOM 2311 N N . ARG A 1 290 ? -0.479 -5.806 13.944 1.00 85.25 290 ARG A N 1
ATOM 2312 C CA . ARG A 1 290 ? 0.536 -6.620 13.281 1.00 85.25 290 ARG A CA 1
ATOM 2313 C C . ARG A 1 290 ? 0.406 -8.068 13.731 1.00 85.25 290 ARG A C 1
ATOM 2315 O O . ARG A 1 290 ? 0.393 -8.327 14.933 1.00 85.25 290 ARG A O 1
ATOM 2322 N N . CYS A 1 291 ? 0.336 -8.984 12.778 1.00 85.94 291 CYS A N 1
ATOM 2323 C CA . CYS A 1 291 ? 0.317 -10.418 13.007 1.00 85.94 291 CYS A CA 1
ATOM 2324 C C . CYS A 1 291 ? 1.200 -11.123 11.979 1.00 85.94 291 CYS A C 1
ATOM 2326 O O . CYS A 1 291 ? 0.776 -11.458 10.878 1.00 85.94 291 CYS A O 1
ATOM 2328 N N . GLU A 1 292 ? 2.456 -11.332 12.346 1.00 86.62 292 GLU A N 1
ATOM 2329 C CA . GLU A 1 292 ? 3.450 -11.908 11.455 1.00 86.62 292 GLU A CA 1
ATOM 2330 C C . GLU A 1 292 ? 4.135 -13.103 12.098 1.00 86.62 292 GLU A C 1
ATOM 2332 O O . GLU A 1 292 ? 4.299 -13.177 13.321 1.00 86.62 292 GLU A O 1
ATOM 2337 N N . SER A 1 293 ? 4.632 -13.990 11.246 1.00 86.38 293 SER A N 1
ATOM 2338 C CA . SER A 1 293 ? 5.515 -15.075 11.647 1.00 86.38 293 SER A CA 1
ATOM 2339 C C . SER A 1 293 ? 6.924 -14.862 11.113 1.00 86.38 293 SER A C 1
ATOM 2341 O O . SER A 1 293 ? 7.147 -14.166 10.125 1.00 86.38 293 SER A O 1
ATOM 2343 N N . LYS A 1 294 ? 7.889 -15.529 11.734 1.00 83.75 294 LYS A N 1
ATOM 2344 C CA . LYS A 1 294 ? 9.255 -15.634 11.226 1.00 83.75 294 LYS A CA 1
ATOM 2345 C C . LYS A 1 294 ? 9.793 -17.024 11.490 1.00 83.75 294 LYS A C 1
ATOM 2347 O O . LYS A 1 294 ? 9.384 -17.669 12.458 1.00 83.75 294 LYS A O 1
ATOM 2352 N N . SER A 1 295 ? 10.758 -17.440 10.680 1.00 74.88 295 SER A N 1
ATOM 2353 C CA . SER A 1 295 ? 11.513 -18.654 10.962 1.00 74.88 295 SER A CA 1
ATOM 2354 C C . SER A 1 295 ? 12.246 -18.529 12.305 1.00 74.88 295 SER A C 1
ATOM 2356 O O . SER A 1 295 ? 12.772 -17.468 12.663 1.00 74.88 295 SER A O 1
ATOM 2358 N N . LYS A 1 296 ? 12.240 -19.610 13.086 1.00 67.81 296 LYS A N 1
ATOM 2359 C CA . LYS A 1 296 ? 12.882 -19.683 14.399 1.00 67.81 296 LYS A CA 1
ATOM 2360 C C . LYS A 1 296 ? 14.322 -20.182 14.203 1.00 67.81 296 LYS A C 1
ATOM 2362 O O . LYS A 1 296 ? 14.514 -21.383 14.088 1.00 67.81 296 LYS A O 1
ATOM 2367 N N . TYR A 1 297 ? 15.304 -19.266 14.240 1.00 62.97 297 TYR A N 1
ATOM 2368 C CA . TYR A 1 297 ? 16.763 -19.534 14.140 1.00 62.97 297 TYR A CA 1
ATOM 2369 C C . TYR A 1 297 ? 17.220 -20.078 12.763 1.00 62.97 297 TYR A C 1
ATOM 2371 O O . TYR A 1 297 ? 16.362 -20.430 11.955 1.00 62.97 297 TYR A O 1
ATOM 2379 N N . PRO A 1 298 ? 18.530 -20.068 12.405 1.00 51.81 298 PRO A N 1
ATOM 2380 C CA . PRO A 1 298 ? 18.932 -20.408 11.047 1.00 51.81 298 PRO A CA 1
ATOM 2381 C C . PRO A 1 298 ? 18.701 -21.902 10.834 1.00 51.81 298 PRO A C 1
ATOM 2383 O O . PRO A 1 298 ? 19.470 -22.733 11.303 1.00 51.81 298 PRO A O 1
ATOM 2386 N N . VAL A 1 299 ? 17.664 -22.250 10.077 1.00 51.38 299 VAL A N 1
ATOM 2387 C CA . VAL A 1 299 ? 17.436 -23.619 9.583 1.00 51.38 299 VAL A CA 1
ATOM 2388 C C . VAL A 1 299 ? 18.439 -23.961 8.458 1.00 51.38 299 VAL A C 1
ATOM 2390 O O . VAL A 1 299 ? 18.292 -24.944 7.748 1.00 51.38 299 VAL A O 1
ATOM 2393 N N . ILE A 1 300 ? 19.523 -23.186 8.314 1.00 51.53 300 ILE A N 1
ATOM 2394 C CA . ILE A 1 300 ? 20.706 -23.555 7.529 1.00 51.53 300 ILE A CA 1
ATOM 2395 C C . ILE A 1 300 ? 21.642 -24.375 8.430 1.00 51.53 300 ILE A C 1
ATOM 2397 O O . ILE A 1 300 ? 22.788 -24.017 8.686 1.00 51.53 300 ILE A O 1
ATOM 2401 N N . THR A 1 301 ? 21.150 -25.490 8.958 1.00 42.59 301 THR A N 1
ATOM 2402 C CA . THR A 1 301 ? 22.028 -26.585 9.373 1.00 42.59 301 THR A CA 1
ATOM 2403 C C . THR A 1 301 ? 22.111 -27.543 8.196 1.00 42.59 301 THR A C 1
ATOM 2405 O O . THR A 1 301 ? 21.183 -28.304 7.944 1.00 42.59 301 THR A O 1
ATOM 2408 N N . SER A 1 302 ? 23.224 -27.445 7.465 1.00 44.34 302 SER A N 1
ATOM 2409 C CA . SER A 1 302 ? 23.672 -28.349 6.399 1.00 44.34 302 SER A CA 1
ATOM 2410 C C . SER A 1 302 ? 22.730 -28.541 5.202 1.00 44.34 302 SER A C 1
ATOM 2412 O O . SER A 1 302 ? 22.081 -29.576 5.074 1.00 44.34 302 SER A O 1
ATOM 2414 N N . ILE A 1 303 ? 22.816 -27.641 4.223 1.00 46.41 303 ILE A N 1
ATOM 2415 C CA . ILE A 1 303 ? 22.876 -28.112 2.834 1.00 46.41 303 ILE A CA 1
ATOM 2416 C C . ILE A 1 303 ? 24.324 -28.585 2.661 1.00 46.41 303 ILE A C 1
ATOM 2418 O O . ILE A 1 303 ? 25.218 -27.791 2.392 1.00 46.41 303 ILE A O 1
ATOM 2422 N N . ARG A 1 304 ? 24.592 -29.852 2.997 1.00 40.16 304 ARG A N 1
ATOM 2423 C CA . ARG A 1 304 ? 25.804 -30.519 2.514 1.00 40.16 304 ARG A CA 1
ATOM 2424 C C . ARG A 1 304 ? 25.508 -30.925 1.083 1.00 40.16 304 ARG A C 1
ATOM 2426 O O . ARG A 1 304 ? 24.523 -31.626 0.861 1.00 40.16 304 ARG A O 1
ATOM 2433 N N . ASP A 1 305 ? 26.366 -30.471 0.181 1.00 44.09 305 ASP A N 1
ATOM 2434 C CA . ASP A 1 305 ? 26.414 -30.864 -1.221 1.00 44.09 305 ASP A CA 1
ATOM 2435 C C . ASP A 1 305 ? 26.120 -32.364 -1.396 1.00 44.09 305 ASP A C 1
ATOM 2437 O O . ASP A 1 305 ? 26.774 -33.222 -0.789 1.00 44.09 305 ASP A O 1
ATOM 2441 N N . ARG A 1 306 ? 25.121 -32.665 -2.224 1.00 37.25 306 ARG A N 1
ATOM 2442 C CA . ARG A 1 306 ? 24.987 -33.927 -2.948 1.00 37.25 306 ARG A CA 1
ATOM 2443 C C . ARG A 1 306 ? 24.659 -33.614 -4.392 1.00 37.25 306 ARG A C 1
ATOM 2445 O O . ARG A 1 306 ? 23.780 -32.749 -4.596 1.00 37.25 306 ARG A O 1
#

pLDDT: mean 76.47, std 13.87, range [30.98, 94.5]

InterPro domains:
  IPR000323 Copper type II, ascorbate-dependent monooxygenase, N-terminal [PF01082] (82-186)
  IPR000945 Dopamine beta-hydroxylase-like [PTHR10157] (2-173)
  IPR008977 PHM/PNGase F domain superfamily [SSF49742] (68-191)
  IPR008977 PHM/PNGase F domain superfamily [SSF49742] (192-292)
  IPR024548 Copper type II ascorbate-dependent monooxygenase, C-terminal [PF03712] (268-299)
  IPR036939 Copper type II, ascorbate-dependent monooxygenase, N-terminal domain superfamily [G3DSA:2.60.120.310] (68-193)
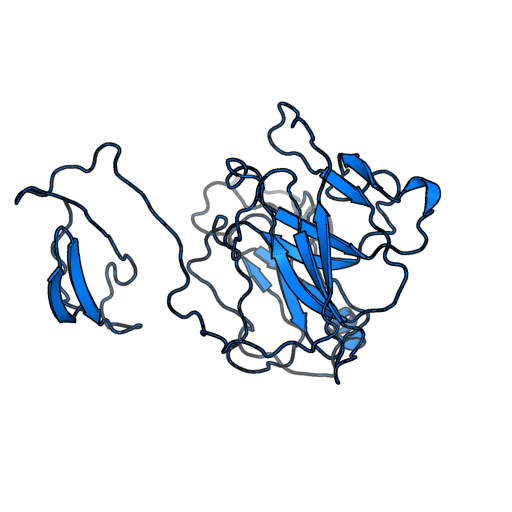
Sequence (306 aa):
MPITDASQDWLLLHDEEINSFTVLKFVRKIETCDTTYDITIPVYPTSEDTISYHGTTRGTKSMSLLRKVVAPQNFPDDVLAFDFLNNDYLLPNATTTYLCKGFFLTDLHHMIKFKPVITPCNEKTVHHIHVNRCQNVNRTQSENAQRECIGGRPPAFPSYCRNTFIAWAIGGEKTGVIGNSGIRITLTKQFRRNEASLLEIGVTINPYHVIPPGLPAFISSGYCTDRCISEALKHSNVQEPLAYEPAYDFNFQELRSFPEETPIRPDGFSTLDEMCVAYIYFYPAKKVTRCESKSKYPVITSIRDR